Protein AF-A0A5J4SZ77-F1 (afdb_monomer)

Secondary structure (DSSP, 8-state):
---EEEEEEESS-HHHHHHHHHHHHT-S---EEEEEEEES-SS--HHHHHHTTTTS-EEEEEE----HHHHHHHHHHH--SSEEEEE-TTEE--TTHHHHHHHHHHHS--SEEE--EE--TT--HHHHHHHHHHHSHHHHTTTT--S--SS----BTTEEEEEHHHHHHTTSS-S-SS-HHHHHHHHHHHTT--EEE-TTS-EEE-----HHHHHHHHHHHHHHHHHHHHH-GGGS------

Structure (mmCIF, N/CA/C/O backbone):
data_AF-A0A5J4SZ77-F1
#
_entry.id   AF-A0A5J4SZ77-F1
#
loop_
_atom_site.group_PDB
_atom_site.id
_atom_site.type_symbol
_atom_site.label_atom_id
_atom_site.label_alt_id
_atom_site.label_comp_id
_atom_site.label_asym_id
_atom_site.label_entity_id
_atom_site.label_seq_id
_atom_site.pdbx_PDB_ins_code
_atom_site.Cartn_x
_atom_site.Cartn_y
_atom_site.Cartn_z
_atom_site.occupancy
_atom_site.B_iso_or_equiv
_atom_site.auth_seq_id
_atom_site.auth_comp_id
_atom_site.auth_asym_id
_atom_site.auth_atom_id
_atom_site.pdbx_PDB_model_num
ATOM 1 N N . MET A 1 1 ? -13.130 13.886 -13.088 1.00 79.62 1 MET A N 1
ATOM 2 C CA . MET A 1 1 ? -12.240 13.789 -11.909 1.00 79.62 1 MET A CA 1
ATOM 3 C C . MET A 1 1 ? -11.908 12.322 -11.715 1.00 79.62 1 MET A C 1
ATOM 5 O O . MET A 1 1 ? -12.796 11.518 -11.960 1.00 79.62 1 MET A O 1
ATOM 9 N N . LEU A 1 2 ? -10.665 11.978 -11.365 1.00 92.62 2 LEU A N 1
ATOM 10 C CA . LEU A 1 2 ? -10.300 10.591 -11.052 1.00 92.62 2 LEU A CA 1
ATOM 11 C C . LEU A 1 2 ? -10.883 10.211 -9.686 1.00 92.62 2 LEU A C 1
ATOM 13 O O . LEU A 1 2 ? -10.867 11.040 -8.777 1.00 92.62 2 LEU A O 1
ATOM 17 N N . PHE A 1 3 ? -11.371 8.980 -9.550 1.00 97.44 3 PHE A N 1
ATOM 18 C CA . PHE A 1 3 ? -11.799 8.405 -8.276 1.00 97.44 3 PHE A CA 1
ATOM 19 C C . PHE A 1 3 ? -10.801 7.330 -7.824 1.00 97.44 3 PHE A C 1
ATOM 21 O O . PHE A 1 3 ? -10.408 6.474 -8.618 1.00 97.44 3 PHE A O 1
ATOM 28 N N . PHE A 1 4 ? -10.382 7.345 -6.558 1.00 98.31 4 PHE A N 1
ATOM 29 C CA . PHE A 1 4 ? -9.405 6.384 -6.027 1.00 98.31 4 PHE A CA 1
ATOM 30 C C . PHE A 1 4 ? -10.051 5.372 -5.079 1.00 98.31 4 PHE A C 1
ATOM 32 O O . PHE A 1 4 ? -10.948 5.709 -4.313 1.00 98.31 4 PHE A O 1
ATOM 39 N N . SER A 1 5 ? -9.546 4.140 -5.073 1.00 98.75 5 SER A N 1
ATOM 40 C CA . SER A 1 5 ? -9.827 3.180 -4.000 1.00 98.75 5 SER A CA 1
ATOM 41 C C . SER A 1 5 ? -8.555 2.918 -3.212 1.00 98.75 5 SER A C 1
ATOM 43 O O . SER A 1 5 ? -7.598 2.338 -3.734 1.00 98.75 5 SER A O 1
ATOM 45 N N . VAL A 1 6 ? -8.543 3.353 -1.955 1.00 98.56 6 VAL A N 1
ATOM 46 C CA . VAL A 1 6 ? -7.447 3.119 -1.016 1.00 98.56 6 VAL A CA 1
ATOM 47 C C . VAL A 1 6 ? -7.656 1.757 -0.359 1.00 98.56 6 VAL A C 1
ATOM 49 O O . VAL A 1 6 ? -8.552 1.586 0.459 1.00 98.56 6 VAL A O 1
ATOM 52 N N . ILE A 1 7 ? -6.846 0.767 -0.728 1.00 98.81 7 ILE A N 1
ATOM 53 C CA . ILE A 1 7 ? -6.997 -0.628 -0.303 1.00 98.81 7 ILE A CA 1
ATOM 54 C C . ILE A 1 7 ? -5.964 -0.948 0.777 1.00 98.81 7 ILE A C 1
ATOM 56 O O . ILE A 1 7 ? -4.755 -0.894 0.531 1.00 98.81 7 ILE A O 1
ATOM 60 N N . ILE A 1 8 ? -6.452 -1.328 1.959 1.00 98.50 8 ILE A N 1
ATOM 61 C CA . ILE A 1 8 ? -5.652 -1.495 3.173 1.00 98.50 8 ILE A CA 1
ATOM 62 C C . ILE A 1 8 ? -5.859 -2.910 3.737 1.00 98.50 8 ILE A C 1
ATOM 64 O O . ILE A 1 8 ? -6.855 -3.166 4.421 1.00 98.50 8 ILE A O 1
ATOM 68 N N . PRO A 1 9 ? -4.945 -3.863 3.477 1.00 97.62 9 PRO A N 1
ATOM 69 C CA . PRO A 1 9 ? -4.957 -5.147 4.166 1.00 97.62 9 PRO A CA 1
ATOM 70 C C . PRO A 1 9 ? -4.479 -4.980 5.618 1.00 97.62 9 PRO A C 1
ATOM 72 O O . PRO A 1 9 ? -3.442 -4.365 5.874 1.00 97.62 9 PRO A O 1
ATOM 75 N N . VAL A 1 10 ? -5.193 -5.582 6.570 1.00 96.88 10 VAL A N 1
ATOM 76 C CA . VAL A 1 10 ? -4.882 -5.515 8.007 1.00 96.88 10 VAL A CA 1
ATOM 77 C C . VAL A 1 10 ? -4.761 -6.924 8.586 1.00 96.88 10 VAL A C 1
ATOM 79 O O . VAL A 1 10 ? -5.553 -7.811 8.275 1.00 96.88 10 VAL A O 1
ATOM 82 N N . PHE A 1 11 ? -3.738 -7.142 9.418 1.00 95.44 11 PHE A N 1
ATOM 83 C CA . PHE A 1 11 ? -3.587 -8.362 10.213 1.00 95.44 11 PHE A CA 1
ATOM 84 C C . PHE A 1 11 ? -2.943 -8.049 11.569 1.00 95.44 11 PHE A C 1
ATOM 86 O O . PHE A 1 11 ? -1.747 -7.753 11.626 1.00 95.44 11 PHE A O 1
ATOM 93 N N . ASN A 1 12 ? -3.719 -8.147 12.653 1.00 94.56 12 ASN A N 1
ATOM 94 C CA . ASN A 1 12 ? -3.312 -7.916 14.044 1.00 94.56 12 ASN A CA 1
ATOM 95 C C . ASN A 1 12 ? -2.656 -6.547 14.284 1.00 94.56 12 ASN A C 1
ATOM 97 O O . ASN A 1 12 ? -1.610 -6.458 14.933 1.00 94.56 12 ASN A O 1
ATOM 101 N N . ARG A 1 13 ? -3.252 -5.487 13.724 1.00 92.56 13 ARG A N 1
ATOM 102 C CA . ARG A 1 13 ? -2.742 -4.105 13.797 1.00 92.56 13 ARG A CA 1
ATOM 103 C C . ARG A 1 13 ? -3.846 -3.056 13.999 1.00 92.56 13 ARG A C 1
ATOM 105 O O . ARG A 1 13 ? -3.971 -2.150 13.177 1.00 92.56 13 ARG A O 1
ATOM 112 N N . PRO A 1 14 ? -4.670 -3.173 15.056 1.00 94.75 14 PRO A N 1
ATOM 113 C CA . PRO A 1 14 ? -5.741 -2.213 15.332 1.00 94.75 14 PRO A CA 1
ATOM 114 C C . PRO A 1 14 ? -5.214 -0.788 15.589 1.00 94.75 14 PRO A C 1
ATOM 116 O O . PRO A 1 14 ? -5.787 0.183 15.111 1.00 94.75 14 PRO A O 1
ATOM 119 N N . ASN A 1 15 ? -4.083 -0.640 16.278 1.00 94.50 15 ASN A N 1
ATOM 120 C CA . ASN A 1 15 ? -3.553 0.689 16.593 1.00 94.50 15 ASN A CA 1
ATOM 121 C C . ASN A 1 15 ? -3.025 1.401 15.345 1.00 94.50 15 ASN A C 1
ATOM 123 O O . ASN A 1 15 ? -3.266 2.586 15.153 1.00 94.50 15 ASN A O 1
ATOM 127 N N . GLU A 1 16 ? -2.308 0.681 14.482 1.00 94.50 16 GLU A N 1
ATOM 128 C CA . GLU A 1 16 ? -1.746 1.287 13.279 1.00 94.50 16 GLU A CA 1
ATOM 129 C C . GLU A 1 16 ? -2.829 1.674 12.262 1.00 94.50 16 GLU A C 1
ATOM 131 O O . GLU A 1 16 ? -2.713 2.718 11.623 1.00 94.50 16 GLU A O 1
ATOM 136 N N . ILE A 1 17 ? -3.918 0.898 12.158 1.00 96.62 17 ILE A N 1
ATOM 137 C CA . ILE A 1 17 ? -5.044 1.291 11.301 1.00 96.62 17 ILE A CA 1
ATOM 138 C C . ILE A 1 17 ? -5.782 2.523 11.844 1.00 96.62 17 ILE A C 1
ATOM 140 O O . ILE A 1 17 ? -6.182 3.354 11.035 1.00 96.62 17 ILE A O 1
ATOM 144 N N . ASP A 1 18 ? -5.908 2.702 13.168 1.00 97.56 18 ASP A N 1
ATOM 145 C CA . ASP A 1 18 ? -6.477 3.934 13.752 1.00 97.56 18 ASP A CA 1
ATOM 146 C C . ASP A 1 18 ? -5.682 5.165 13.293 1.00 97.56 18 ASP A C 1
ATOM 148 O O . ASP A 1 18 ? -6.254 6.136 12.805 1.00 97.56 18 ASP A O 1
ATOM 152 N N . GLU A 1 19 ? -4.351 5.097 13.354 1.00 96.69 19 GLU A N 1
ATOM 153 C CA . GLU A 1 19 ? -3.468 6.196 12.949 1.00 96.69 19 GLU A CA 1
ATOM 154 C C . GLU A 1 19 ? -3.508 6.471 11.442 1.00 96.69 19 GLU A C 1
ATOM 156 O O . GLU A 1 19 ? -3.521 7.632 11.018 1.00 96.69 19 GLU A O 1
ATOM 161 N N . LEU A 1 20 ? -3.539 5.417 10.619 1.00 97.56 20 LEU A N 1
ATOM 162 C CA . LEU A 1 20 ? -3.666 5.558 9.171 1.00 97.56 20 LEU A CA 1
ATOM 163 C C . LEU A 1 20 ? -4.998 6.226 8.811 1.00 97.56 20 LEU A C 1
ATOM 165 O O . LEU A 1 20 ? -4.997 7.205 8.062 1.00 97.56 20 LEU A O 1
ATOM 169 N N . LEU A 1 21 ? -6.116 5.761 9.379 1.00 98.19 21 LEU A N 1
ATOM 170 C CA . LEU A 1 21 ? -7.435 6.362 9.162 1.00 98.19 21 LEU A CA 1
ATOM 171 C C . LEU A 1 21 ? -7.478 7.812 9.646 1.00 98.19 21 LEU A C 1
ATOM 173 O O . LEU A 1 21 ? -7.970 8.679 8.928 1.00 98.19 21 LEU A O 1
ATOM 177 N N . GLN A 1 22 ? -6.866 8.117 10.791 1.00 97.69 22 GLN A N 1
ATOM 178 C CA . GLN A 1 22 ? -6.755 9.489 11.280 1.00 97.69 22 GLN A CA 1
ATOM 179 C C . GLN A 1 22 ? -5.981 10.394 10.304 1.00 97.69 22 GLN A C 1
ATOM 181 O O . GLN A 1 22 ? -6.335 11.560 10.129 1.00 97.69 22 GLN A O 1
ATOM 186 N N . SER A 1 23 ? -4.956 9.871 9.620 1.00 97.31 23 SER A N 1
ATOM 187 C CA . SER A 1 23 ? -4.244 10.610 8.565 1.00 97.31 23 SER A CA 1
ATOM 188 C C . SER A 1 23 ? -5.043 10.746 7.260 1.00 97.31 23 SER A C 1
ATOM 190 O O . SER A 1 23 ? -4.874 11.732 6.537 1.00 97.31 23 SER A O 1
ATOM 192 N N . LEU A 1 24 ? -5.940 9.794 6.977 1.00 97.56 24 LEU A N 1
ATOM 193 C CA . LEU A 1 24 ? -6.855 9.830 5.832 1.00 97.56 24 LEU A CA 1
ATOM 194 C C . LEU A 1 24 ? -7.976 10.861 6.024 1.00 97.56 24 LEU A C 1
ATOM 196 O O . LEU A 1 24 ? -8.313 11.555 5.071 1.00 97.56 24 LEU A O 1
ATOM 200 N N . VAL A 1 25 ? -8.472 11.048 7.253 1.00 97.25 25 VAL A N 1
ATOM 201 C CA . VAL A 1 25 ? -9.415 12.137 7.593 1.00 97.25 25 VAL A CA 1
ATOM 202 C C . VAL A 1 25 ? -8.839 13.515 7.246 1.00 97.25 25 VAL A C 1
ATOM 204 O O . VAL A 1 25 ? -9.570 14.426 6.877 1.00 97.25 25 VAL A O 1
ATOM 207 N N . GLN A 1 26 ? -7.520 13.689 7.359 1.00 96.50 26 GLN A N 1
ATOM 208 C CA . GLN A 1 26 ? -6.859 14.981 7.149 1.00 96.50 26 GLN A CA 1
ATOM 209 C C . GLN A 1 26 ? -6.472 15.259 5.689 1.00 96.50 26 GLN A C 1
ATOM 211 O O . GLN A 1 26 ? -5.737 16.221 5.441 1.00 96.50 26 GLN A O 1
ATOM 216 N N . GLN A 1 27 ? -6.891 14.419 4.737 1.00 97.06 27 GLN A N 1
ATOM 217 C CA . GLN A 1 27 ? -6.542 14.608 3.332 1.00 97.06 27 GLN A CA 1
ATOM 218 C C . GLN A 1 27 ? -7.266 15.810 2.726 1.00 97.06 27 GLN A C 1
ATOM 220 O O . GLN A 1 27 ? -8.445 16.037 2.970 1.00 97.06 27 GLN A O 1
ATOM 225 N N . SER A 1 28 ? -6.554 16.572 1.896 1.00 88.12 28 SER A N 1
ATOM 226 C CA . SER A 1 28 ? -7.115 17.705 1.148 1.00 88.12 28 SER A CA 1
ATOM 227 C C . SER A 1 28 ? -7.915 17.302 -0.101 1.00 88.12 28 SER A C 1
ATOM 229 O O . SER A 1 28 ? -8.573 18.153 -0.694 1.00 88.12 28 SER A O 1
ATOM 231 N N . GLY A 1 29 ? -7.889 16.023 -0.493 1.00 80.44 29 GLY A N 1
ATOM 232 C CA . GLY A 1 29 ? -8.760 15.450 -1.527 1.00 80.44 29 GLY A CA 1
ATOM 233 C C . GLY A 1 29 ? -9.900 14.639 -0.907 1.00 80.44 29 GLY A C 1
ATOM 234 O O . GLY A 1 29 ? -9.737 14.107 0.184 1.00 80.44 29 GLY A O 1
ATOM 235 N N . SER A 1 30 ? -11.035 14.525 -1.598 1.00 82.12 30 SER A N 1
ATOM 236 C CA . SER A 1 30 ? -12.219 13.778 -1.127 1.00 82.12 30 SER A CA 1
ATOM 237 C C . SER A 1 30 ? -12.736 12.729 -2.119 1.00 82.12 30 SER A C 1
ATOM 239 O O . SER A 1 30 ? -13.670 11.995 -1.810 1.00 82.12 30 SER A O 1
ATOM 241 N N . ASN A 1 31 ? -12.127 12.618 -3.304 1.00 93.69 31 ASN A N 1
ATOM 242 C CA . ASN A 1 31 ? -12.568 11.701 -4.359 1.00 93.69 31 ASN A CA 1
ATOM 243 C C . ASN A 1 31 ? -11.967 10.302 -4.194 1.00 93.69 31 ASN A C 1
ATOM 245 O O . ASN A 1 31 ? -11.319 9.771 -5.101 1.00 93.69 31 ASN A O 1
ATOM 249 N N . PHE A 1 32 ? -12.155 9.704 -3.023 1.00 97.56 32 PHE A N 1
ATOM 250 C CA . PHE A 1 32 ? -11.710 8.344 -2.777 1.00 97.56 32 PHE A CA 1
ATOM 251 C C . PHE A 1 32 ? -12.624 7.595 -1.814 1.00 97.56 32 PHE A C 1
ATOM 253 O O . PHE A 1 32 ? -13.269 8.183 -0.952 1.00 97.56 32 PHE A O 1
ATOM 260 N N . GLU A 1 33 ? -12.626 6.276 -1.949 1.00 98.12 33 GLU A N 1
ATOM 261 C CA . GLU A 1 33 ? -13.140 5.360 -0.935 1.00 98.12 33 GLU A CA 1
ATOM 262 C C . GLU A 1 33 ? -11.982 4.613 -0.270 1.00 98.12 33 GLU A C 1
ATOM 264 O O . GLU A 1 33 ? -10.865 4.540 -0.798 1.00 98.12 33 GLU A O 1
ATOM 269 N N . ILE A 1 34 ? -12.270 3.992 0.865 1.00 98.69 34 ILE A N 1
ATOM 270 C CA . ILE A 1 34 ? -11.335 3.165 1.610 1.00 98.69 34 ILE A CA 1
ATOM 271 C C . ILE A 1 34 ? -11.895 1.752 1.702 1.00 98.69 34 ILE A C 1
ATOM 273 O O . ILE A 1 34 ? -13.014 1.538 2.160 1.00 98.69 34 ILE A O 1
ATOM 277 N N . ILE A 1 35 ? -11.084 0.774 1.318 1.00 98.75 35 ILE A N 1
ATOM 278 C CA . ILE A 1 35 ? -11.392 -0.645 1.438 1.00 98.75 35 ILE A CA 1
ATOM 279 C C . ILE A 1 35 ? -10.458 -1.258 2.478 1.00 98.75 35 ILE A C 1
ATOM 281 O O . ILE A 1 35 ? -9.278 -1.492 2.207 1.00 98.75 35 ILE A O 1
ATOM 285 N N . VAL A 1 36 ? -10.984 -1.536 3.669 1.00 98.69 36 VAL A N 1
ATOM 286 C CA . VAL A 1 36 ? -10.239 -2.227 4.729 1.00 98.69 36 VAL A CA 1
ATOM 287 C C . VAL A 1 36 ? -10.512 -3.722 4.627 1.00 98.69 36 VAL A C 1
ATOM 289 O O . VAL A 1 36 ? -11.660 -4.156 4.704 1.00 98.69 36 VAL A O 1
ATOM 292 N N . VAL A 1 37 ? -9.455 -4.520 4.459 1.00 98.62 37 VAL A N 1
ATOM 293 C CA . VAL A 1 37 ? -9.549 -5.984 4.365 1.00 98.62 37 VAL A CA 1
ATOM 294 C C . VAL A 1 37 ? -8.845 -6.627 5.553 1.00 98.62 37 VAL A C 1
ATOM 296 O O . VAL A 1 37 ? -7.618 -6.726 5.585 1.00 98.62 37 VAL A O 1
ATOM 299 N N . GLU A 1 38 ? -9.623 -7.106 6.515 1.00 98.38 38 GLU A N 1
ATOM 300 C CA . GLU A 1 38 ? -9.139 -7.852 7.672 1.00 98.38 38 GLU A CA 1
ATOM 301 C C . GLU A 1 38 ? -8.802 -9.301 7.285 1.00 98.38 38 GLU A C 1
ATOM 303 O O . GLU A 1 38 ? -9.674 -10.088 6.907 1.00 98.38 38 GLU A O 1
ATOM 308 N N . ASP A 1 39 ? -7.526 -9.674 7.399 1.00 97.56 39 ASP A N 1
ATOM 309 C CA . ASP A 1 39 ? -6.994 -10.975 6.978 1.00 97.56 39 ASP A CA 1
ATOM 310 C C . ASP A 1 39 ? -6.881 -11.971 8.145 1.00 97.56 39 ASP A C 1
ATOM 312 O O . ASP A 1 39 ? -5.810 -12.510 8.437 1.00 97.56 39 ASP A O 1
ATOM 316 N N . GLY A 1 40 ? -8.000 -12.226 8.822 1.00 96.88 40 GLY A N 1
ATOM 317 C CA . GLY A 1 40 ? -8.103 -13.239 9.876 1.00 96.88 40 GLY A CA 1
ATOM 318 C C . GLY A 1 40 ? -7.382 -12.862 11.169 1.00 96.88 40 GLY A C 1
ATOM 319 O O . GLY A 1 40 ? -6.715 -13.707 11.766 1.00 96.88 40 GLY A O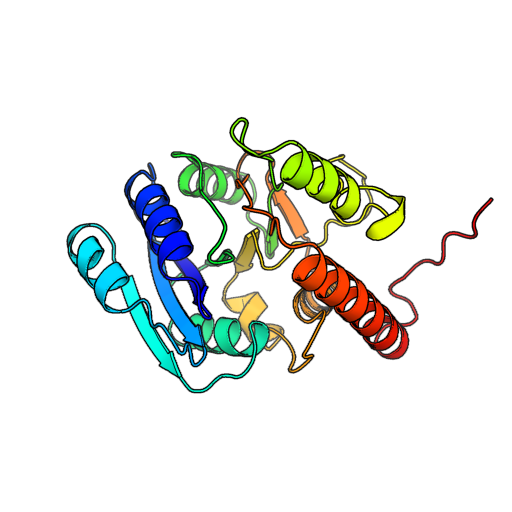 1
ATOM 320 N N . SER A 1 41 ? -7.465 -11.593 11.570 1.00 96.69 41 SER A N 1
ATOM 321 C CA . SER A 1 41 ? -6.889 -11.099 12.823 1.00 96.69 41 SER A CA 1
ATOM 322 C C . SER A 1 41 ? -7.499 -11.768 14.051 1.00 96.69 41 SER A C 1
ATOM 324 O O . SER A 1 41 ? -8.705 -11.979 14.127 1.00 96.69 41 SER A O 1
ATOM 326 N N . THR A 1 42 ? -6.660 -12.034 15.050 1.00 96.62 42 THR A N 1
ATOM 327 C CA . THR A 1 42 ? -7.097 -12.403 16.403 1.00 96.62 42 THR A CA 1
ATOM 328 C C . THR A 1 42 ? -7.614 -11.191 17.171 1.00 96.62 42 THR A C 1
ATOM 330 O O . THR A 1 42 ? -8.440 -11.340 18.061 1.00 96.62 42 THR A O 1
ATOM 333 N N . ILE A 1 43 ? -7.117 -9.997 16.833 1.00 94.31 43 ILE A N 1
ATOM 334 C CA . ILE A 1 43 ? -7.605 -8.718 17.355 1.00 94.31 43 ILE A CA 1
ATOM 335 C C . ILE A 1 43 ? -8.076 -7.894 16.147 1.00 94.31 43 ILE A C 1
ATOM 337 O O . ILE A 1 43 ? -7.234 -7.275 15.487 1.00 94.31 43 ILE A O 1
ATOM 341 N N . PRO A 1 44 ? -9.372 -7.963 15.788 1.00 96.12 44 PRO A N 1
ATOM 342 C CA . PRO A 1 44 ? -9.909 -7.261 14.627 1.00 96.12 44 PRO A CA 1
ATOM 343 C C . PRO A 1 44 ? -9.989 -5.747 14.865 1.00 96.12 44 PRO A C 1
ATOM 345 O O . PRO A 1 44 ? -10.038 -5.285 16.002 1.00 96.12 44 PRO A O 1
ATOM 348 N N . CYS A 1 45 ? -10.035 -4.969 13.785 1.00 96.62 45 CYS A N 1
ATOM 349 C CA . CYS A 1 45 ? -10.118 -3.509 13.818 1.00 96.62 45 CYS A CA 1
ATOM 350 C C . CYS A 1 45 ? -11.490 -2.942 13.421 1.00 96.62 45 CYS A C 1
ATOM 352 O O . CYS A 1 45 ? -11.600 -1.748 13.147 1.00 96.62 45 CYS A O 1
ATOM 354 N N . LYS A 1 46 ? -12.545 -3.768 13.408 1.00 97.69 46 LYS A N 1
ATOM 355 C CA . LYS A 1 46 ? -13.895 -3.350 12.997 1.00 97.69 46 LYS A CA 1
ATOM 356 C C . LYS A 1 46 ? -14.399 -2.122 13.766 1.00 97.69 46 LYS A C 1
ATOM 358 O O . LYS A 1 46 ? -14.816 -1.146 13.150 1.00 97.69 46 LYS A O 1
ATOM 363 N N . GLU A 1 47 ? -14.305 -2.141 15.093 1.00 97.75 47 GLU A N 1
ATOM 364 C CA . GLU A 1 47 ? -14.752 -1.023 15.941 1.00 97.75 47 GLU A CA 1
ATOM 365 C C . GLU A 1 47 ? -13.993 0.275 15.630 1.00 97.75 47 GLU A C 1
ATOM 367 O O . GLU A 1 47 ? -14.559 1.366 15.648 1.00 97.75 47 GLU A O 1
ATOM 372 N N . ILE A 1 48 ? -12.712 0.152 15.272 1.00 97.81 48 ILE A N 1
ATOM 373 C CA . ILE A 1 48 ? -11.883 1.287 14.868 1.00 97.81 48 ILE A CA 1
ATOM 374 C C . ILE A 1 48 ? -12.365 1.831 13.531 1.00 97.81 48 ILE A C 1
ATOM 376 O O . ILE A 1 48 ? -12.501 3.040 13.399 1.00 97.81 48 ILE A O 1
ATOM 380 N N . THR A 1 49 ? -12.673 0.977 12.550 1.00 97.50 49 THR A N 1
ATOM 381 C CA . THR A 1 49 ? -13.231 1.455 11.276 1.00 97.50 49 THR A CA 1
ATOM 382 C C . THR A 1 49 ? -14.588 2.138 11.449 1.00 97.50 49 THR A C 1
ATOM 384 O O . THR A 1 49 ? -14.823 3.172 10.826 1.00 97.50 49 THR A O 1
ATOM 387 N N . ASP A 1 50 ? -15.438 1.634 12.350 1.00 97.69 50 ASP A N 1
ATOM 388 C CA . ASP A 1 50 ? -16.773 2.188 12.603 1.00 97.69 50 ASP A CA 1
ATOM 389 C C . ASP A 1 50 ? -16.705 3.620 13.178 1.00 97.69 50 ASP A C 1
ATOM 391 O O . ASP A 1 50 ? -17.510 4.475 12.804 1.00 97.69 50 ASP A O 1
ATOM 395 N N . LYS A 1 51 ? -15.688 3.936 13.998 1.00 97.75 51 LYS A N 1
ATOM 396 C CA . LYS A 1 51 ? -15.420 5.294 14.526 1.00 97.75 51 LYS A CA 1
ATOM 397 C C . LYS A 1 51 ? -15.242 6.356 13.429 1.00 97.75 51 LYS A C 1
ATOM 399 O O . LYS A 1 51 ? -15.503 7.534 13.673 1.00 97.75 51 LYS A O 1
ATOM 404 N N . TYR A 1 52 ? -14.787 5.964 12.239 1.00 97.81 52 TYR A N 1
ATOM 405 C CA . TYR A 1 52 ? -14.494 6.883 11.134 1.00 97.81 52 TYR A CA 1
ATOM 406 C C . TYR A 1 52 ? -15.559 6.891 10.030 1.00 97.81 52 TYR A C 1
ATOM 408 O O . TYR A 1 52 ? -15.449 7.697 9.106 1.00 97.81 52 TYR A O 1
ATOM 416 N N . ALA A 1 53 ? -16.600 6.059 10.123 1.00 94.25 53 ALA A N 1
ATOM 417 C CA . ALA A 1 53 ? -17.584 5.864 9.055 1.00 94.25 53 ALA A CA 1
ATOM 418 C C . ALA A 1 53 ? -18.383 7.131 8.679 1.00 94.25 53 ALA A C 1
ATOM 420 O O . ALA A 1 53 ? -18.906 7.224 7.575 1.00 94.25 53 ALA A O 1
ATOM 421 N N . THR A 1 54 ? -18.473 8.124 9.571 1.00 95.69 54 THR A N 1
ATOM 422 C CA . THR A 1 54 ? -19.131 9.415 9.286 1.00 95.69 54 THR A CA 1
ATOM 423 C C . THR A 1 54 ? -18.214 10.436 8.609 1.00 95.69 54 THR A C 1
ATOM 425 O O . THR A 1 54 ? -18.697 11.439 8.091 1.00 95.69 54 THR A O 1
ATOM 428 N N . GLN A 1 55 ? -16.899 10.206 8.631 1.00 96.56 55 GLN A N 1
ATOM 429 C CA . GLN A 1 55 ? -15.881 11.117 8.093 1.00 96.56 55 GLN A CA 1
ATOM 430 C C . GLN A 1 55 ? -15.259 10.596 6.795 1.00 96.56 55 GLN A C 1
ATOM 432 O O . GLN A 1 55 ? -14.701 11.374 6.027 1.00 96.56 55 GLN A O 1
ATOM 437 N N . LEU A 1 56 ? -15.320 9.284 6.567 1.00 96.94 56 LEU A N 1
ATOM 438 C CA . LEU A 1 56 ? -14.666 8.597 5.463 1.00 96.94 56 LEU A CA 1
ATOM 439 C C . LEU A 1 56 ? -15.614 7.555 4.852 1.00 96.94 56 LEU A C 1
ATOM 441 O O . LEU A 1 56 ? -16.297 6.839 5.582 1.00 96.94 56 LEU A O 1
ATOM 445 N N . ASP A 1 57 ? -15.600 7.416 3.522 1.00 97.25 57 ASP A N 1
ATOM 446 C CA . ASP A 1 57 ? -16.281 6.327 2.801 1.00 97.25 57 ASP A CA 1
ATOM 447 C C . ASP A 1 57 ? -15.493 5.019 2.988 1.00 97.25 57 ASP A C 1
ATOM 449 O O . ASP A 1 57 ? -14.637 4.668 2.174 1.00 97.25 57 ASP A O 1
ATOM 453 N N . ILE A 1 58 ? -15.709 4.346 4.124 1.00 98.00 58 ILE A N 1
ATOM 454 C CA . ILE A 1 58 ? -15.011 3.110 4.499 1.00 98.00 58 ILE A CA 1
ATOM 455 C C . ILE A 1 58 ? -15.913 1.901 4.268 1.00 98.00 58 ILE A C 1
ATOM 457 O O . ILE A 1 58 ? -16.979 1.774 4.864 1.00 98.00 58 ILE A O 1
ATOM 461 N N . ASN A 1 59 ? -15.407 0.940 3.501 1.00 98.38 59 ASN A N 1
ATOM 462 C CA . ASN A 1 59 ? -15.973 -0.393 3.370 1.00 98.38 59 ASN A CA 1
ATOM 463 C C . ASN A 1 59 ? -15.047 -1.403 4.057 1.00 98.38 59 ASN A C 1
ATOM 465 O O . ASN A 1 59 ? -13.898 -1.596 3.651 1.00 98.38 59 ASN A O 1
ATOM 469 N N . TYR A 1 60 ? -15.548 -2.041 5.114 1.00 98.56 60 TYR A N 1
ATOM 470 C CA . TYR A 1 60 ? -14.819 -3.055 5.872 1.00 98.56 60 TYR A CA 1
ATOM 471 C C . TYR A 1 60 ? -15.224 -4.462 5.438 1.00 98.56 60 TYR A C 1
ATOM 473 O O . TYR A 1 60 ? -16.409 -4.800 5.407 1.00 98.56 60 TYR A O 1
ATOM 481 N N . TYR A 1 61 ? -14.233 -5.315 5.195 1.00 98.50 61 TYR A N 1
ATOM 482 C CA . TYR A 1 61 ? -14.445 -6.725 4.908 1.00 98.50 61 TYR A CA 1
ATOM 483 C C . TYR A 1 61 ? -13.526 -7.605 5.747 1.00 98.50 61 TYR A C 1
ATOM 485 O O . TYR A 1 61 ? -12.317 -7.389 5.783 1.00 98.50 61 TYR A O 1
ATOM 493 N N . ALA A 1 62 ? -14.085 -8.654 6.348 1.00 98.06 62 ALA A N 1
ATOM 494 C CA . ALA A 1 62 ? -13.325 -9.673 7.060 1.00 98.06 62 ALA A CA 1
ATOM 495 C C . ALA A 1 62 ? -13.324 -11.004 6.308 1.00 98.06 62 ALA A C 1
ATOM 497 O O . ALA A 1 62 ? -14.326 -11.409 5.719 1.00 98.06 62 ALA A O 1
ATOM 498 N N . LYS A 1 63 ? -12.182 -11.690 6.342 1.00 97.69 63 LYS A N 1
ATOM 499 C CA . LYS A 1 63 ? -11.982 -13.009 5.732 1.00 97.69 63 LYS A CA 1
ATOM 500 C C . LYS A 1 63 ? -10.938 -13.813 6.503 1.00 97.69 63 LYS A C 1
ATOM 502 O O . LYS A 1 63 ? -10.167 -13.264 7.283 1.00 97.69 63 LYS A O 1
ATOM 507 N N . SER A 1 64 ? -10.873 -15.121 6.261 1.00 97.31 64 SER A N 1
ATOM 508 C CA . SER A 1 64 ? -9.826 -15.988 6.819 1.00 97.31 64 SER A CA 1
ATOM 509 C C . SER A 1 64 ? -8.429 -15.582 6.329 1.00 97.31 64 SER A C 1
ATOM 511 O O . SER A 1 64 ? -8.288 -15.121 5.191 1.00 97.31 64 SER A O 1
ATOM 513 N N . ASN A 1 65 ? -7.390 -15.794 7.149 1.00 96.50 65 ASN A N 1
ATOM 514 C CA . ASN A 1 65 ? -6.019 -15.403 6.801 1.00 96.50 65 ASN A CA 1
ATOM 515 C C . ASN A 1 65 ? -5.552 -16.073 5.507 1.00 96.50 65 ASN A C 1
ATOM 517 O O . ASN A 1 65 ? -5.561 -17.296 5.372 1.00 96.50 65 ASN A O 1
ATOM 521 N N . SER A 1 66 ? -5.109 -15.260 4.559 1.00 93.88 66 SER A N 1
ATOM 522 C CA . SER A 1 66 ? -4.684 -15.709 3.238 1.00 93.88 66 SER A CA 1
ATOM 523 C C . SER A 1 66 ? -3.357 -15.094 2.796 1.00 93.88 66 SER A C 1
ATOM 525 O O . SER A 1 66 ? -2.721 -15.594 1.864 1.00 93.88 66 SER A O 1
ATOM 527 N N . GLY A 1 67 ? -2.882 -14.080 3.517 1.00 91.94 67 GLY A N 1
ATOM 528 C CA . GLY A 1 67 ? -1.713 -13.290 3.178 1.00 91.94 67 GLY A CA 1
ATOM 529 C C . GLY A 1 67 ? -2.066 -11.981 2.467 1.00 91.94 67 GLY A C 1
ATOM 530 O O . GLY A 1 67 ? -3.152 -11.834 1.903 1.00 91.94 67 GLY A O 1
ATOM 531 N N . PRO A 1 68 ? -1.117 -11.033 2.457 1.00 91.88 68 PRO A N 1
ATOM 532 C CA . PRO A 1 68 ? -1.368 -9.656 2.045 1.00 91.88 68 PRO A CA 1
ATOM 533 C C . PRO A 1 68 ? -1.695 -9.516 0.551 1.00 91.88 68 PRO A C 1
ATOM 535 O O . PRO A 1 68 ? -2.588 -8.748 0.212 1.00 91.88 68 PRO A O 1
ATOM 538 N N . GLY A 1 69 ? -1.050 -10.279 -0.342 1.00 95.06 69 GLY A N 1
ATOM 539 C CA . GLY A 1 69 ? -1.363 -10.270 -1.780 1.00 95.06 69 GLY A CA 1
ATOM 540 C C . GLY A 1 69 ? -2.823 -10.610 -2.080 1.00 95.06 69 GLY A C 1
ATOM 541 O O . GLY A 1 69 ? -3.526 -9.828 -2.714 1.00 95.06 69 GLY A O 1
ATOM 542 N N . ARG A 1 70 ? -3.306 -11.735 -1.537 1.00 96.62 70 ARG A N 1
ATOM 543 C CA . ARG A 1 70 ? -4.697 -12.180 -1.707 1.00 96.62 70 ARG A CA 1
ATOM 544 C C . ARG A 1 70 ? -5.701 -11.219 -1.068 1.00 96.62 70 ARG A C 1
ATOM 546 O O . ARG A 1 70 ? -6.746 -10.965 -1.657 1.00 96.62 70 ARG A O 1
ATOM 553 N N . SER A 1 71 ? -5.378 -10.621 0.079 1.00 97.56 71 SER A N 1
ATOM 554 C CA . SER A 1 71 ? -6.230 -9.584 0.679 1.00 97.56 71 SER A CA 1
ATOM 555 C C . SER A 1 71 ? -6.290 -8.302 -0.152 1.00 97.56 71 SER A C 1
ATOM 557 O O . SER A 1 71 ? -7.355 -7.700 -0.255 1.00 97.56 71 SER A O 1
ATOM 559 N N . ARG A 1 72 ? -5.189 -7.898 -0.798 1.00 98.06 72 ARG A N 1
ATOM 560 C CA . ARG A 1 72 ? -5.194 -6.762 -1.732 1.00 98.06 72 ARG A CA 1
ATOM 561 C C . ARG A 1 72 ? -6.016 -7.054 -2.986 1.00 98.06 72 ARG A C 1
ATOM 563 O O . ARG A 1 72 ? -6.780 -6.186 -3.393 1.00 98.06 72 ARG A O 1
ATOM 570 N N . ASN A 1 73 ? -5.912 -8.262 -3.550 1.00 98.38 73 ASN A N 1
ATOM 571 C CA . ASN A 1 73 ? -6.762 -8.689 -4.670 1.00 98.38 73 ASN A CA 1
ATOM 572 C C . ASN A 1 73 ? -8.243 -8.630 -4.281 1.00 98.38 73 ASN A C 1
ATOM 574 O O . ASN A 1 73 ? -9.036 -8.002 -4.975 1.00 98.38 73 ASN A O 1
ATOM 578 N N . TYR A 1 74 ? -8.591 -9.199 -3.123 1.00 98.44 74 TYR A N 1
ATOM 579 C CA . TYR A 1 74 ? -9.955 -9.171 -2.602 1.00 98.44 74 TYR A CA 1
ATOM 580 C C . TYR A 1 74 ? -10.472 -7.735 -2.418 1.00 98.44 74 TYR A C 1
ATOM 582 O O . TYR A 1 74 ? -11.595 -7.422 -2.800 1.00 98.44 74 TYR A O 1
ATOM 590 N N . GLY A 1 75 ? -9.642 -6.826 -1.898 1.00 98.50 75 GLY A N 1
ATOM 591 C CA . GLY A 1 75 ? -9.998 -5.409 -1.804 1.00 98.50 75 GLY A CA 1
ATOM 592 C C . GLY A 1 75 ? -10.202 -4.748 -3.172 1.00 98.50 75 GLY A C 1
ATOM 593 O O . GLY A 1 75 ? -11.161 -4.001 -3.360 1.00 98.50 75 GLY A O 1
ATOM 594 N N . ALA A 1 76 ? -9.354 -5.065 -4.154 1.00 98.50 76 ALA A N 1
ATOM 595 C CA . ALA A 1 76 ? -9.461 -4.549 -5.520 1.00 98.50 76 ALA A CA 1
ATOM 596 C C . ALA A 1 76 ? -10.737 -5.026 -6.238 1.00 98.50 76 ALA A C 1
ATOM 598 O O . ALA A 1 76 ? -11.327 -4.274 -7.014 1.00 98.50 76 ALA A O 1
ATOM 599 N N . GLU A 1 77 ? -11.204 -6.244 -5.955 1.00 98.31 77 GLU A N 1
ATOM 600 C CA . GLU A 1 77 ? -12.479 -6.771 -6.463 1.00 98.31 77 GLU A CA 1
ATOM 601 C C . GLU A 1 77 ? -13.693 -6.004 -5.921 1.00 98.31 77 GLU A C 1
ATOM 603 O O . GLU A 1 77 ? -14.688 -5.853 -6.628 1.00 98.31 77 GLU A O 1
ATOM 608 N N . LYS A 1 78 ? -13.610 -5.495 -4.686 1.00 98.44 78 LYS A N 1
ATOM 609 C CA . LYS A 1 78 ? -14.676 -4.718 -4.026 1.00 98.44 78 LYS A CA 1
ATOM 610 C C . LYS A 1 78 ? -14.619 -3.212 -4.308 1.00 98.44 78 LYS A C 1
ATOM 612 O O . LYS A 1 78 ? -15.513 -2.484 -3.900 1.00 98.44 78 LYS A O 1
ATOM 617 N N . SER A 1 79 ? -13.582 -2.752 -4.999 1.00 98.44 79 SER A N 1
ATOM 618 C CA . SER A 1 79 ? -13.285 -1.336 -5.226 1.00 98.44 79 SER A CA 1
ATOM 619 C C . SER A 1 79 ? -13.999 -0.752 -6.458 1.00 98.44 79 SER A C 1
ATOM 621 O O . SER A 1 79 ? -14.119 -1.415 -7.493 1.00 98.44 79 SER A O 1
ATOM 623 N N . LYS A 1 80 ? -14.352 0.541 -6.439 1.00 97.31 80 LYS A N 1
ATOM 624 C CA . LYS A 1 80 ? -15.008 1.317 -7.518 1.00 97.31 80 LYS A CA 1
ATOM 625 C C . LYS A 1 80 ? -14.151 2.424 -8.182 1.00 97.31 80 LYS A C 1
ATOM 627 O O . LYS A 1 80 ? -14.508 2.841 -9.276 1.00 97.31 80 LYS A O 1
ATOM 632 N N . GLY A 1 81 ? -12.978 2.777 -7.643 1.00 97.69 81 GLY A N 1
ATOM 633 C CA . GLY A 1 81 ? -12.043 3.773 -8.201 1.00 97.69 81 GLY A CA 1
ATOM 634 C C . GLY A 1 81 ? -11.217 3.387 -9.424 1.00 97.69 81 GLY A C 1
ATOM 635 O O . GLY A 1 81 ? -10.742 2.258 -9.556 1.00 97.69 81 GLY A O 1
ATOM 636 N N . ASP A 1 82 ? -11.016 4.371 -10.301 1.00 97.81 82 ASP A N 1
ATOM 637 C CA . ASP A 1 82 ? -10.216 4.336 -11.532 1.00 97.81 82 ASP A CA 1
ATOM 638 C C . ASP A 1 82 ? -8.774 3.890 -11.273 1.00 97.81 82 ASP A C 1
ATOM 640 O O . ASP A 1 82 ? -8.157 3.199 -12.091 1.00 97.81 82 ASP A O 1
ATOM 644 N N . TYR A 1 83 ? -8.257 4.260 -10.102 1.00 98.06 83 TYR A N 1
ATOM 645 C CA . TYR A 1 83 ? -6.957 3.854 -9.593 1.00 98.06 83 TYR A CA 1
ATOM 646 C C . TYR A 1 83 ? -7.099 3.146 -8.249 1.00 98.06 83 TYR A C 1
ATOM 648 O O . TYR A 1 83 ? -7.820 3.588 -7.355 1.00 98.06 83 TYR A O 1
ATOM 656 N N . PHE A 1 84 ? -6.342 2.068 -8.094 1.00 98.62 84 PHE A N 1
ATOM 657 C CA . PHE A 1 84 ? -6.118 1.412 -6.816 1.00 98.62 84 PHE A CA 1
ATOM 658 C C . PHE A 1 84 ? -4.873 1.996 -6.168 1.00 98.62 84 PHE A C 1
ATOM 660 O O . PHE A 1 84 ? -3.824 2.052 -6.809 1.00 98.62 84 PHE A O 1
ATOM 667 N N . ILE A 1 85 ? -4.987 2.399 -4.905 1.00 98.19 85 ILE A N 1
ATOM 668 C CA . ILE A 1 85 ? -3.870 2.826 -4.066 1.00 98.19 85 ILE A CA 1
ATOM 669 C C . ILE A 1 85 ? -3.737 1.806 -2.939 1.00 98.19 85 ILE A C 1
ATOM 671 O O . ILE A 1 85 ? -4.575 1.737 -2.046 1.00 98.19 85 ILE A O 1
ATOM 675 N N . PHE A 1 86 ? -2.686 0.999 -2.980 1.00 98.25 86 PHE A N 1
ATOM 676 C CA . PHE A 1 86 ? -2.367 0.046 -1.926 1.00 98.25 86 PHE A CA 1
ATOM 677 C C . PHE A 1 86 ? -1.506 0.717 -0.862 1.00 98.25 86 PHE A C 1
ATOM 679 O O . PHE A 1 86 ? -0.431 1.244 -1.171 1.00 98.25 86 PHE A O 1
ATOM 686 N N . LEU A 1 87 ? -1.976 0.647 0.382 1.00 97.19 87 LEU A N 1
ATOM 687 C CA . LEU A 1 87 ? -1.256 1.105 1.563 1.00 97.19 87 LEU A CA 1
ATOM 688 C C . LEU A 1 87 ? -1.127 -0.035 2.566 1.00 97.19 87 LEU A C 1
ATOM 690 O O . LEU A 1 87 ? -2.078 -0.783 2.792 1.00 97.19 87 LEU A O 1
ATOM 694 N N . ASP A 1 88 ? 0.039 -0.152 3.196 1.00 94.62 88 ASP A N 1
ATOM 695 C CA . ASP A 1 88 ? 0.163 -1.010 4.374 1.00 94.62 88 ASP A CA 1
ATOM 696 C C . ASP A 1 88 ? -0.478 -0.312 5.579 1.00 94.62 88 ASP A C 1
ATOM 698 O O . ASP A 1 88 ? -0.406 0.911 5.720 1.00 94.62 88 ASP A O 1
ATOM 702 N N . SER A 1 89 ? -1.080 -1.094 6.478 1.00 93.88 89 SER A N 1
ATOM 703 C CA . SER A 1 89 ? -1.805 -0.563 7.638 1.00 93.88 89 SER A CA 1
ATOM 704 C C . SER A 1 89 ? -0.922 0.184 8.646 1.00 93.88 89 SER A C 1
ATOM 706 O O . SER A 1 89 ? -1.451 0.752 9.586 1.00 93.88 89 SER A O 1
ATOM 708 N N . ASP A 1 90 ? 0.407 0.133 8.507 1.00 91.44 90 ASP A N 1
ATOM 709 C CA . ASP A 1 90 ? 1.397 0.825 9.341 1.00 91.44 90 ASP A CA 1
ATOM 710 C C . ASP A 1 90 ? 2.043 2.039 8.644 1.00 91.44 90 ASP A C 1
ATOM 712 O O . ASP A 1 90 ? 3.111 2.520 9.048 1.00 91.44 90 ASP A O 1
ATOM 716 N N . CYS A 1 91 ? 1.366 2.569 7.621 1.00 93.44 91 CYS A N 1
ATOM 717 C CA . CYS A 1 91 ? 1.676 3.852 7.004 1.00 93.44 91 CYS A CA 1
ATOM 718 C C . CYS A 1 91 ? 0.901 5.010 7.656 1.00 93.44 91 CYS A C 1
ATOM 720 O O . CYS A 1 91 ? -0.230 4.850 8.095 1.00 93.44 91 CYS A O 1
ATOM 722 N N . ILE A 1 92 ? 1.498 6.201 7.673 1.00 94.44 92 ILE A N 1
ATOM 723 C CA . ILE A 1 92 ? 0.840 7.468 8.026 1.00 94.44 92 ILE A CA 1
ATOM 724 C C . ILE A 1 92 ? 1.064 8.448 6.878 1.00 94.44 92 ILE A C 1
ATOM 726 O O . ILE A 1 92 ? 2.193 8.602 6.395 1.00 94.44 92 ILE A O 1
ATOM 730 N N . LEU A 1 93 ? -0.003 9.119 6.450 1.00 95.44 93 LEU A N 1
ATOM 731 C CA . LEU A 1 93 ? 0.010 9.987 5.277 1.00 95.44 93 LEU A CA 1
ATOM 732 C C . LEU A 1 93 ? 0.204 11.466 5.653 1.00 95.44 93 LEU A C 1
ATOM 734 O O . LEU A 1 93 ? -0.353 11.928 6.652 1.00 95.44 93 LEU A O 1
ATOM 738 N N . PRO A 1 94 ? 0.954 12.257 4.862 1.00 94.62 94 PRO A N 1
ATOM 739 C CA . PRO A 1 94 ? 0.868 13.712 4.932 1.00 94.62 94 PRO A CA 1
ATOM 740 C C . PRO A 1 94 ? -0.493 14.203 4.425 1.00 94.62 94 PRO A C 1
ATOM 742 O O . PRO A 1 94 ? -1.096 13.571 3.563 1.00 94.62 94 PRO A O 1
ATOM 745 N N . LYS A 1 95 ? -0.941 15.376 4.890 1.00 95.50 95 LYS A N 1
ATOM 746 C CA . LYS A 1 95 ? -2.255 15.965 4.545 1.00 95.50 95 LYS A CA 1
ATOM 747 C C . LYS A 1 95 ? -2.523 16.124 3.041 1.00 95.50 95 LYS A C 1
ATOM 749 O O . LYS A 1 95 ? -3.669 16.147 2.622 1.00 95.50 95 LYS A O 1
ATOM 754 N N . ASN A 1 96 ? -1.470 16.248 2.235 1.00 94.88 96 ASN A N 1
ATOM 755 C CA . ASN A 1 96 ? -1.582 16.469 0.793 1.00 94.88 96 ASN A CA 1
ATOM 756 C C . ASN A 1 96 ? -1.327 15.207 -0.040 1.00 94.88 96 ASN A C 1
ATOM 758 O O . ASN A 1 96 ? -1.215 15.322 -1.251 1.00 94.88 96 ASN A O 1
ATOM 762 N N . TYR A 1 97 ? -1.223 14.021 0.565 1.00 96.56 97 TYR A N 1
ATOM 763 C CA . TYR A 1 97 ? -0.851 12.794 -0.147 1.00 96.56 97 TYR A CA 1
ATOM 764 C C . TYR A 1 97 ? -1.765 12.499 -1.348 1.00 96.56 97 TYR A C 1
ATOM 766 O O . TYR A 1 97 ? -1.270 12.337 -2.465 1.00 96.56 97 TYR A O 1
ATOM 774 N N . ILE A 1 98 ? -3.089 12.483 -1.144 1.00 96.38 98 ILE A N 1
ATOM 775 C CA . ILE A 1 98 ? -4.055 12.210 -2.225 1.00 96.38 98 ILE A CA 1
ATOM 776 C C . ILE A 1 98 ? -4.014 13.318 -3.283 1.00 96.38 98 ILE A C 1
ATOM 778 O O . ILE A 1 98 ? -3.934 13.034 -4.476 1.00 96.38 98 ILE A O 1
ATOM 782 N N . HIS A 1 99 ? -3.973 14.581 -2.852 1.00 95.31 99 HIS A N 1
ATOM 783 C CA . HIS A 1 99 ? -3.882 15.722 -3.762 1.00 95.31 99 HIS A CA 1
ATOM 784 C C . HIS A 1 99 ? -2.600 15.688 -4.616 1.00 95.31 99 HIS A C 1
ATOM 786 O O . HIS A 1 99 ? -2.645 15.937 -5.817 1.00 95.31 99 HIS A O 1
ATOM 792 N N . SER A 1 100 ? -1.453 15.322 -4.039 1.00 94.88 100 SER A N 1
ATOM 793 C CA . SER A 1 100 ? -0.190 15.182 -4.773 1.00 94.88 100 SER A CA 1
ATOM 794 C C . SER A 1 100 ? -0.253 14.083 -5.836 1.00 94.88 100 SER A C 1
ATOM 796 O O . SER A 1 100 ? 0.306 14.256 -6.917 1.00 94.88 100 SER A O 1
ATOM 798 N N . ILE A 1 101 ? -0.954 12.978 -5.565 1.00 95.94 101 ILE A N 1
ATOM 799 C CA . ILE A 1 1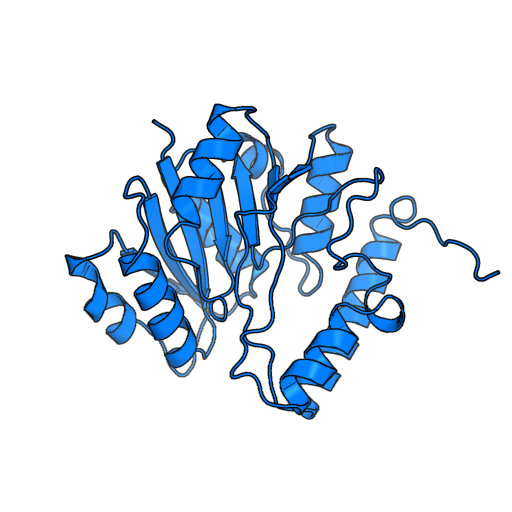01 ? -1.208 11.930 -6.563 1.00 95.94 101 ILE A CA 1
ATOM 800 C C . ILE A 1 101 ? -2.086 12.464 -7.696 1.00 95.94 101 ILE A C 1
ATOM 802 O O . ILE A 1 101 ? -1.762 12.256 -8.866 1.00 95.94 101 ILE A O 1
ATOM 806 N N . GLU A 1 102 ? -3.175 13.164 -7.367 1.00 95.19 102 GLU A N 1
ATOM 807 C CA . GLU A 1 102 ? -4.061 13.775 -8.362 1.00 95.19 102 GLU A CA 1
ATOM 808 C C . GLU A 1 102 ? -3.301 14.723 -9.291 1.00 95.19 102 GLU A C 1
ATOM 810 O O . GLU A 1 102 ? -3.433 14.609 -10.508 1.00 95.19 102 GLU A O 1
ATOM 815 N N . GLN A 1 103 ? -2.469 15.611 -8.738 1.00 94.25 103 GLN A N 1
ATOM 816 C CA . GLN A 1 103 ? -1.670 16.557 -9.521 1.00 94.25 103 GLN A CA 1
ATOM 817 C C . GLN A 1 103 ? -0.702 15.841 -10.474 1.00 94.25 103 GLN A C 1
ATOM 819 O O . GLN A 1 103 ? -0.645 16.159 -11.662 1.00 94.25 103 GLN A O 1
ATOM 824 N N . GLU A 1 104 ? 0.016 14.824 -9.994 1.00 94.75 104 GLU A N 1
ATOM 825 C CA . GLU A 1 104 ? 0.951 14.051 -10.822 1.00 94.75 104 GLU A CA 1
ATOM 826 C C . GLU A 1 104 ? 0.255 13.308 -11.973 1.00 94.75 104 GLU A C 1
ATOM 828 O O . GLU A 1 104 ? 0.806 13.213 -13.077 1.00 94.75 104 GLU A O 1
ATOM 833 N N . LEU A 1 105 ? -0.953 12.788 -11.726 1.00 94.50 105 LEU A N 1
ATOM 834 C CA . LEU A 1 105 ? -1.767 12.092 -12.725 1.00 94.50 105 LEU A CA 1
ATOM 835 C C . LEU A 1 105 ? -2.446 13.047 -13.710 1.00 94.50 105 LEU A C 1
ATOM 837 O O . LEU A 1 105 ? -2.611 12.680 -14.870 1.00 94.50 105 LEU A O 1
ATOM 841 N N . GLN A 1 106 ? -2.813 14.257 -13.280 1.00 93.19 106 GLN A N 1
ATOM 842 C CA . GLN A 1 106 ? -3.338 15.302 -14.163 1.00 93.19 106 GLN A CA 1
ATOM 843 C C . GLN A 1 106 ? -2.266 15.808 -15.131 1.00 93.19 106 GLN A C 1
ATOM 845 O O . GLN A 1 106 ? -2.546 15.977 -16.315 1.00 93.19 106 GLN A O 1
ATOM 850 N N . VAL A 1 107 ? -1.037 16.007 -14.645 1.00 92.88 107 VAL A N 1
ATOM 851 C CA . VAL A 1 107 ? 0.091 16.445 -15.481 1.00 92.88 107 VAL A CA 1
ATOM 852 C C . VAL A 1 107 ? 0.487 15.365 -16.485 1.00 92.88 107 VAL A C 1
ATOM 854 O O . VAL A 1 107 ? 0.736 15.658 -17.652 1.00 92.88 107 VAL A O 1
ATOM 857 N N . SER A 1 108 ? 0.580 14.108 -16.043 1.00 91.44 108 SER A N 1
ATOM 858 C CA . SER A 1 108 ? 0.967 13.002 -16.917 1.00 91.44 108 SER A CA 1
ATOM 859 C C . SER A 1 108 ? 0.360 11.680 -16.429 1.00 91.44 108 SER A C 1
ATOM 861 O O . SER A 1 108 ? 0.906 11.029 -15.532 1.00 91.44 108 SER A O 1
ATOM 863 N N . PRO A 1 109 ? -0.762 11.232 -17.015 1.00 91.62 109 PRO A N 1
ATOM 864 C CA . PRO A 1 109 ? -1.362 9.955 -16.657 1.00 91.62 109 PRO A CA 1
ATOM 865 C C . PRO A 1 109 ? -0.359 8.802 -16.785 1.00 91.62 109 PRO A C 1
ATOM 867 O O . PRO A 1 109 ? 0.402 8.717 -17.748 1.00 91.62 109 PRO A O 1
ATOM 870 N N . THR A 1 110 ? -0.360 7.892 -15.813 1.00 92.44 110 THR A N 1
ATOM 871 C CA . THR A 1 110 ? 0.526 6.718 -15.803 1.00 92.44 110 THR A CA 1
ATOM 872 C C . THR A 1 110 ? -0.229 5.473 -15.395 1.00 92.44 110 THR A C 1
ATOM 874 O O . THR A 1 110 ? -1.248 5.551 -14.709 1.00 92.44 110 THR A O 1
ATOM 877 N N . ILE A 1 111 ? 0.274 4.313 -15.802 1.00 94.44 111 ILE A N 1
ATOM 878 C CA . ILE A 1 111 ? -0.348 3.035 -15.466 1.00 94.44 111 ILE A CA 1
ATOM 879 C C . ILE A 1 111 ? -0.083 2.676 -14.015 1.00 94.44 111 ILE A C 1
ATOM 881 O O . ILE A 1 111 ? -1.026 2.357 -13.299 1.00 94.44 111 ILE A O 1
ATOM 885 N N . ALA A 1 112 ? 1.169 2.769 -13.575 1.00 94.75 112 ALA A N 1
ATOM 886 C CA . ALA A 1 112 ? 1.554 2.497 -12.202 1.00 94.75 112 ALA A CA 1
ATOM 887 C C . ALA A 1 112 ? 2.442 3.610 -11.646 1.00 94.75 112 ALA A C 1
ATOM 889 O O . ALA A 1 112 ? 3.170 4.292 -12.381 1.00 94.75 112 ALA A O 1
ATOM 890 N N . PHE A 1 113 ? 2.378 3.787 -10.333 1.00 94.25 113 PHE A N 1
ATOM 891 C CA . PHE A 1 113 ? 3.207 4.729 -9.605 1.00 94.25 113 PHE A CA 1
ATOM 892 C C . PHE A 1 113 ? 3.459 4.284 -8.166 1.00 94.25 113 PHE A C 1
ATOM 894 O O . PHE A 1 113 ? 2.870 3.332 -7.657 1.00 94.25 113 PHE A O 1
ATOM 901 N N . GLY A 1 114 ? 4.354 4.995 -7.497 1.00 91.25 114 GLY A N 1
ATOM 902 C CA . GLY A 1 114 ? 4.608 4.859 -6.070 1.00 91.25 114 GLY A CA 1
ATOM 903 C C . GLY A 1 114 ? 5.427 6.038 -5.575 1.00 91.25 114 GLY A C 1
ATOM 904 O O . GLY A 1 114 ? 5.985 6.793 -6.374 1.00 91.25 114 GLY A O 1
ATOM 905 N N . GLY A 1 115 ? 5.510 6.191 -4.261 1.00 88.12 115 GLY A N 1
ATOM 906 C CA . GLY A 1 115 ? 6.287 7.255 -3.636 1.00 88.12 115 GLY A CA 1
ATOM 907 C C . GLY A 1 115 ? 7.181 6.745 -2.509 1.00 88.12 115 GLY A C 1
ATOM 908 O O . GLY A 1 115 ? 7.146 5.560 -2.158 1.00 88.12 115 GLY A O 1
ATOM 909 N N . PRO A 1 116 ? 8.035 7.614 -1.953 1.00 84.81 116 PRO A N 1
ATOM 910 C CA . PRO A 1 116 ? 9.058 7.191 -1.006 1.00 84.81 116 PRO A CA 1
ATOM 911 C C . PRO A 1 116 ? 8.477 6.907 0.387 1.00 84.81 116 PRO A C 1
ATOM 913 O O . PRO A 1 116 ? 7.519 7.555 0.815 1.00 84.81 116 PRO A O 1
ATOM 916 N N . ASP A 1 117 ? 9.103 5.989 1.130 1.00 81.62 117 ASP A N 1
ATOM 917 C CA . ASP A 1 117 ? 8.931 5.908 2.580 1.00 81.62 117 ASP A CA 1
ATOM 918 C C . ASP A 1 117 ? 9.889 6.875 3.286 1.00 81.62 117 ASP A C 1
ATOM 920 O O . ASP A 1 117 ? 11.069 6.992 2.949 1.00 81.62 117 ASP A O 1
ATOM 924 N N . ARG A 1 118 ? 9.376 7.586 4.289 1.00 78.81 118 ARG A N 1
ATOM 925 C CA . ARG A 1 118 ? 10.151 8.458 5.172 1.00 78.81 118 ARG A CA 1
ATOM 926 C C . ARG A 1 118 ? 10.104 7.922 6.599 1.00 78.81 118 ARG A C 1
ATOM 928 O O . ARG A 1 118 ? 9.114 7.340 7.043 1.00 78.81 118 ARG A O 1
ATOM 935 N N . ALA A 1 119 ? 11.176 8.158 7.348 1.00 66.44 119 ALA A N 1
ATOM 936 C CA . ALA A 1 119 ? 11.188 7.921 8.785 1.00 66.44 119 ALA A CA 1
ATOM 937 C C . ALA A 1 119 ? 10.600 9.139 9.511 1.00 66.44 119 ALA A C 1
ATOM 939 O O . ALA A 1 119 ? 11.050 10.264 9.287 1.00 66.44 119 ALA A O 1
ATOM 940 N N . HIS A 1 120 ? 9.616 8.934 10.390 1.00 59.44 120 HIS A N 1
ATOM 941 C CA . HIS A 1 120 ? 9.099 10.022 11.217 1.00 59.44 120 HIS A CA 1
ATOM 942 C C . HIS A 1 120 ? 10.153 10.441 12.257 1.00 59.44 120 HIS A C 1
ATOM 944 O O . HIS A 1 120 ? 10.909 9.612 12.771 1.00 59.44 120 HIS A O 1
ATOM 950 N N . LYS A 1 121 ? 10.217 11.734 12.601 1.00 54.12 121 LYS A N 1
ATOM 951 C CA . LYS A 1 121 ? 11.250 12.269 13.513 1.00 54.12 121 LYS A CA 1
ATOM 952 C C . LYS A 1 121 ? 11.199 11.642 14.914 1.00 54.12 121 LYS A C 1
ATOM 954 O O . LYS A 1 121 ? 12.257 11.446 15.516 1.00 54.12 121 LYS A O 1
ATOM 959 N N . SER A 1 122 ? 10.000 11.266 15.375 1.00 55.12 122 SER A N 1
ATOM 960 C CA . SER A 1 122 ? 9.755 10.601 16.667 1.00 55.12 122 SER A CA 1
ATOM 961 C C . SER A 1 122 ? 10.169 9.125 16.715 1.00 55.12 122 SER A C 1
ATOM 963 O O . SER A 1 122 ? 9.999 8.478 17.744 1.00 55.12 122 SER A O 1
ATOM 965 N N . PHE A 1 123 ? 10.705 8.570 15.624 1.00 57.94 123 PHE A N 1
ATOM 966 C CA . PHE A 1 123 ? 11.175 7.189 15.613 1.00 57.94 123 PHE A CA 1
ATOM 967 C C . PHE A 1 123 ? 12.382 7.004 16.540 1.00 57.94 123 PHE A C 1
ATOM 969 O O . PHE A 1 123 ? 13.311 7.824 16.551 1.00 57.94 123 PHE A O 1
ATOM 976 N N . THR A 1 124 ? 12.381 5.898 17.287 1.00 60.75 124 THR A N 1
ATOM 977 C CA . THR A 1 124 ? 13.485 5.512 18.173 1.00 60.75 124 THR A CA 1
ATOM 978 C C . THR A 1 124 ? 14.767 5.277 17.372 1.00 60.75 124 THR A C 1
ATOM 980 O O . THR A 1 124 ? 14.735 5.016 16.165 1.00 60.75 124 THR A O 1
ATOM 983 N N . THR A 1 125 ? 15.925 5.328 18.032 1.00 64.69 125 THR A N 1
ATOM 984 C CA . THR A 1 125 ? 17.223 5.045 17.392 1.00 64.69 125 THR A CA 1
ATOM 985 C C . THR A 1 125 ? 17.233 3.674 16.707 1.00 64.69 125 THR A C 1
ATOM 987 O O . THR A 1 125 ? 17.746 3.540 15.599 1.00 64.69 125 THR A O 1
ATOM 990 N N . ILE A 1 126 ? 16.563 2.678 17.298 1.00 59.75 126 ILE A N 1
ATOM 991 C C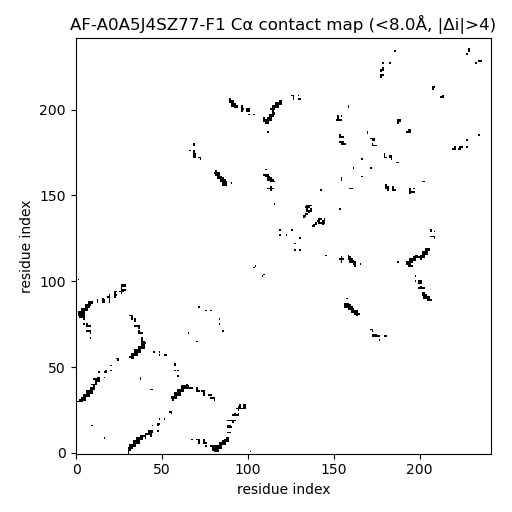A . ILE A 1 126 ? 16.401 1.339 16.714 1.00 59.75 126 ILE A CA 1
ATOM 992 C C . ILE A 1 126 ? 15.557 1.396 15.433 1.00 59.75 126 ILE A C 1
ATOM 994 O O . ILE A 1 126 ? 15.952 0.832 14.415 1.00 59.75 126 ILE A O 1
ATOM 998 N N . GLN A 1 127 ? 14.437 2.126 15.424 1.00 56.31 127 GLN A N 1
ATOM 999 C CA . GLN A 1 127 ? 13.627 2.302 14.212 1.00 56.31 127 GLN A CA 1
ATOM 1000 C C . GLN A 1 127 ? 14.400 3.015 13.103 1.00 56.31 127 GLN A C 1
ATOM 1002 O O . GLN A 1 127 ? 14.257 2.649 11.940 1.00 56.31 127 GLN A O 1
ATOM 1007 N N . LYS A 1 128 ? 15.246 3.992 13.446 1.00 61.12 128 LYS A N 1
ATOM 1008 C CA . LYS A 1 128 ? 16.126 4.695 12.497 1.00 61.12 128 LYS A CA 1
ATOM 1009 C C . LYS A 1 128 ? 17.249 3.797 11.964 1.00 61.12 128 LYS A C 1
ATOM 1011 O O . LYS A 1 128 ? 17.594 3.905 10.788 1.00 61.12 128 LYS A O 1
ATOM 1016 N N . ALA A 1 129 ? 17.761 2.869 12.771 1.00 60.09 129 ALA A N 1
ATOM 1017 C CA . ALA A 1 129 ? 18.745 1.876 12.342 1.00 60.09 129 ALA A CA 1
ATOM 1018 C C . ALA A 1 129 ? 18.127 0.793 11.434 1.00 60.09 129 ALA A C 1
ATOM 1020 O O . ALA A 1 129 ? 18.683 0.486 10.383 1.00 60.09 129 ALA A O 1
ATOM 1021 N N . ILE A 1 130 ? 16.940 0.271 11.772 1.00 62.62 130 ILE A N 1
ATOM 1022 C CA . ILE A 1 130 ? 16.186 -0.685 10.936 1.00 62.62 130 ILE A CA 1
ATOM 1023 C C . ILE A 1 130 ? 15.733 -0.002 9.636 1.00 62.62 130 ILE A C 1
ATOM 1025 O O . ILE A 1 130 ? 15.943 -0.530 8.546 1.00 62.62 130 ILE A O 1
ATOM 1029 N N . ASN A 1 131 ? 15.160 1.201 9.767 1.00 60.47 131 ASN A N 1
ATOM 1030 C CA . ASN A 1 131 ? 15.349 2.377 8.916 1.00 60.47 131 ASN A CA 1
ATOM 1031 C C . ASN A 1 131 ? 16.317 2.210 7.741 1.00 60.47 131 ASN A C 1
ATOM 1033 O O . ASN A 1 131 ? 16.003 1.692 6.666 1.00 60.47 131 ASN A O 1
ATOM 1037 N N . TYR A 1 132 ? 17.530 2.649 8.075 1.00 61.81 132 TYR A N 1
ATOM 1038 C CA . TYR A 1 132 ? 18.734 2.644 7.281 1.00 61.81 132 TYR A CA 1
ATOM 1039 C C . TYR A 1 132 ? 19.078 1.258 6.752 1.00 61.81 132 TYR A C 1
ATOM 1041 O O . TYR A 1 132 ? 19.350 1.133 5.566 1.00 61.81 132 TYR A O 1
ATOM 1049 N N . SER A 1 133 ? 19.002 0.218 7.586 1.00 59.56 133 SER A N 1
ATOM 1050 C CA . SER A 1 133 ? 19.279 -1.158 7.180 1.00 59.56 133 SER A CA 1
ATOM 1051 C C . SER A 1 133 ? 18.405 -1.554 5.993 1.00 59.56 133 SER A C 1
ATOM 1053 O O . SER A 1 133 ? 18.951 -1.903 4.958 1.00 59.56 133 SER A O 1
ATOM 1055 N N . MET A 1 134 ? 17.081 -1.376 6.057 1.00 56.88 134 MET A N 1
ATOM 1056 C CA . MET A 1 134 ? 16.134 -1.735 4.987 1.00 56.88 134 MET A CA 1
ATOM 1057 C C . MET A 1 134 ? 16.191 -0.845 3.738 1.00 56.88 134 MET A C 1
ATOM 1059 O O . MET A 1 134 ? 15.741 -1.268 2.674 1.00 56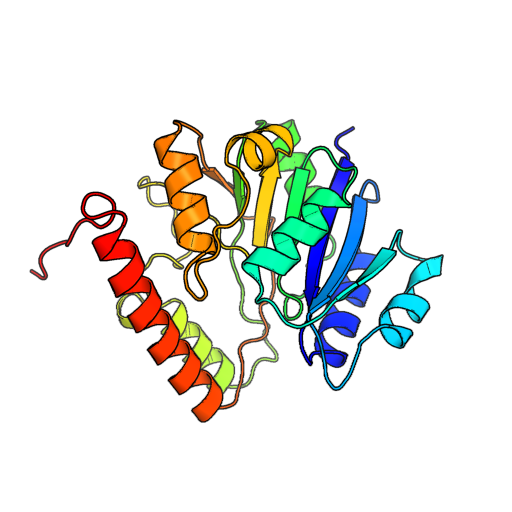.88 134 MET A O 1
ATOM 1063 N N . THR A 1 135 ? 16.696 0.380 3.840 1.00 54.88 135 THR A N 1
ATOM 1064 C CA . THR A 1 135 ? 16.919 1.270 2.682 1.00 54.88 135 THR A CA 1
ATOM 1065 C C . THR A 1 135 ? 18.351 1.196 2.157 1.00 54.88 135 THR A C 1
ATOM 1067 O O . THR A 1 135 ? 18.651 1.759 1.106 1.00 54.88 135 THR A O 1
ATOM 1070 N N . SER A 1 136 ? 19.243 0.519 2.884 1.00 54.53 136 SER A N 1
ATOM 1071 C CA . SER A 1 136 ? 20.647 0.373 2.535 1.00 54.53 136 SER A CA 1
ATOM 1072 C C . SER A 1 136 ? 20.806 -0.565 1.350 1.00 54.53 136 SER A C 1
ATOM 1074 O O . SER A 1 136 ? 20.107 -1.572 1.192 1.00 54.53 136 SER A O 1
ATOM 1076 N N . PHE A 1 137 ? 21.805 -0.237 0.540 1.00 47.00 137 PHE A N 1
ATOM 1077 C CA . PHE A 1 137 ? 22.252 -1.057 -0.569 1.00 47.00 137 PHE A CA 1
ATOM 1078 C C . PHE A 1 137 ? 22.577 -2.495 -0.138 1.00 47.00 137 PHE A C 1
ATOM 1080 O O . PHE A 1 137 ? 22.252 -3.435 -0.858 1.00 47.00 137 PHE A O 1
ATOM 1087 N N . PHE A 1 138 ? 23.140 -2.674 1.058 1.00 44.41 138 PHE A N 1
ATOM 1088 C CA . PHE A 1 138 ? 23.628 -3.972 1.523 1.00 44.41 138 PHE A CA 1
ATOM 1089 C C . PHE A 1 138 ? 22.528 -4.992 1.844 1.00 44.41 138 PHE A C 1
ATOM 1091 O O . PHE A 1 138 ? 22.795 -6.187 1.789 1.00 44.41 138 PHE A O 1
ATOM 1098 N N . THR A 1 139 ? 21.294 -4.567 2.141 1.00 47.47 139 THR A N 1
ATOM 1099 C CA . THR A 1 139 ? 20.219 -5.508 2.525 1.00 47.47 139 THR A CA 1
ATOM 1100 C C . THR A 1 139 ? 19.137 -5.652 1.459 1.00 47.47 139 THR A C 1
ATOM 1102 O O . THR A 1 139 ? 18.655 -6.756 1.218 1.00 47.47 139 THR A O 1
ATOM 1105 N N . THR A 1 140 ? 18.766 -4.559 0.781 1.00 45.69 140 THR A N 1
ATOM 1106 C CA . THR A 1 140 ? 17.700 -4.557 -0.237 1.00 45.69 140 THR A CA 1
ATOM 1107 C C . THR A 1 140 ? 18.219 -4.304 -1.647 1.00 45.69 140 THR A C 1
ATOM 1109 O O . THR A 1 140 ? 17.427 -4.117 -2.568 1.00 45.69 140 THR A O 1
ATOM 1112 N N . GLY A 1 141 ? 19.543 -4.281 -1.842 1.00 47.28 141 GLY A N 1
ATOM 1113 C CA . GLY A 1 141 ? 20.165 -4.059 -3.151 1.00 47.28 141 GLY A CA 1
ATOM 1114 C C . GLY A 1 141 ? 19.964 -2.645 -3.700 1.00 47.28 141 GLY A C 1
ATOM 1115 O O . GLY A 1 141 ? 20.145 -2.418 -4.892 1.00 47.28 141 GLY A O 1
ATOM 1116 N N . GLY A 1 142 ? 19.541 -1.690 -2.863 1.00 48.75 142 GLY A N 1
ATOM 1117 C CA . GLY A 1 142 ? 19.230 -0.323 -3.287 1.00 48.75 142 GLY A CA 1
ATOM 1118 C C . GLY A 1 142 ? 17.881 -0.173 -4.001 1.00 48.75 142 GLY A C 1
ATOM 1119 O O . GLY A 1 142 ? 17.571 0.927 -4.446 1.00 48.75 142 GLY A O 1
ATOM 1120 N N . ILE A 1 143 ? 17.057 -1.229 -4.059 1.00 46.75 143 ILE A N 1
ATOM 1121 C CA . ILE A 1 143 ? 15.719 -1.225 -4.689 1.00 46.75 143 ILE A CA 1
ATOM 1122 C C . ILE A 1 143 ? 14.760 -0.248 -3.981 1.00 46.75 143 ILE A C 1
ATOM 1124 O O . ILE A 1 143 ? 1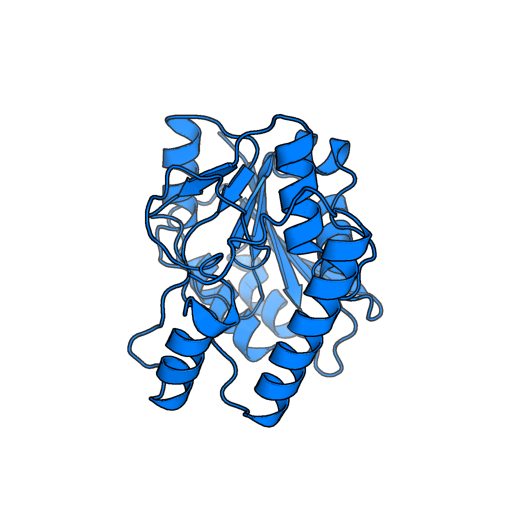3.811 0.245 -4.580 1.00 46.75 143 ILE A O 1
ATOM 1128 N N . ARG A 1 144 ? 15.016 0.064 -2.705 1.00 46.56 144 ARG A N 1
ATOM 1129 C CA . ARG A 1 144 ? 14.226 1.005 -1.891 1.00 46.56 144 ARG A CA 1
ATOM 1130 C C . ARG A 1 144 ? 14.809 2.423 -1.801 1.00 46.56 144 ARG A C 1
ATOM 1132 O O . ARG A 1 144 ? 14.243 3.264 -1.116 1.00 46.56 144 ARG A O 1
ATOM 1139 N N . GLY A 1 145 ? 15.955 2.702 -2.428 1.00 41.56 145 GLY A N 1
ATOM 1140 C CA . GLY A 1 145 ? 16.658 3.980 -2.277 1.00 41.56 145 GLY A CA 1
ATOM 1141 C C . GLY A 1 145 ? 16.060 5.094 -3.141 1.00 41.56 145 GLY A C 1
ATOM 1142 O O . GLY A 1 145 ? 16.097 5.002 -4.362 1.00 41.56 145 GLY A O 1
ATOM 1143 N N . GLY A 1 146 ? 15.583 6.174 -2.512 1.00 42.59 146 GLY A N 1
ATOM 1144 C CA . GLY A 1 146 ? 14.934 7.342 -3.133 1.00 42.59 146 GLY A CA 1
ATOM 1145 C C . GLY A 1 146 ? 15.809 8.243 -4.020 1.00 42.59 146 GLY A C 1
ATOM 1146 O O . GLY A 1 146 ? 15.651 9.461 -3.995 1.00 42.59 146 GLY A O 1
ATOM 1147 N N . LYS A 1 147 ? 16.743 7.689 -4.800 1.00 40.06 147 LYS A N 1
ATOM 1148 C CA . LYS A 1 147 ? 17.440 8.446 -5.848 1.00 40.06 147 LYS A CA 1
ATOM 1149 C C . LYS A 1 147 ? 16.762 8.199 -7.191 1.00 40.06 147 LYS A C 1
ATOM 1151 O O . LYS A 1 147 ? 16.567 7.048 -7.568 1.00 40.06 147 LYS A O 1
ATOM 1156 N N . LYS A 1 148 ? 16.504 9.285 -7.937 1.00 42.00 148 LYS A N 1
ATOM 1157 C CA . LYS A 1 148 ? 16.316 9.277 -9.397 1.00 42.00 148 LYS A CA 1
ATOM 1158 C C . LYS A 1 148 ? 17.478 8.499 -10.024 1.00 42.00 148 LYS A C 1
ATOM 1160 O O . LYS A 1 148 ? 18.533 9.064 -10.295 1.00 42.00 148 LYS A O 1
ATOM 1165 N N . LYS A 1 149 ? 17.324 7.197 -10.223 1.00 40.88 149 LYS A N 1
ATOM 1166 C CA . LYS A 1 149 ? 18.102 6.476 -11.223 1.00 40.88 149 LYS A CA 1
ATOM 1167 C C . LYS A 1 149 ? 17.195 6.301 -12.424 1.00 40.88 149 LYS A C 1
ATOM 1169 O O . LYS A 1 149 ? 16.044 5.912 -12.273 1.00 40.88 149 LYS A O 1
ATOM 1174 N N . MET A 1 150 ? 17.744 6.574 -13.603 1.00 41.72 150 MET A N 1
ATOM 1175 C CA . MET A 1 150 ? 17.139 6.316 -14.915 1.00 41.72 150 MET A CA 1
ATOM 1176 C C . MET A 1 150 ? 16.808 4.828 -15.160 1.00 41.72 150 MET A C 1
ATOM 1178 O O . MET A 1 150 ? 16.281 4.487 -16.211 1.00 41.72 150 MET A O 1
ATOM 1182 N N . ASP A 1 151 ? 17.074 3.947 -14.193 1.00 46.75 151 ASP A N 1
ATOM 1183 C CA . ASP A 1 151 ? 16.801 2.520 -14.258 1.00 46.75 151 ASP A CA 1
ATOM 1184 C C . ASP A 1 151 ? 15.491 2.226 -13.509 1.00 46.75 151 ASP A C 1
ATOM 1186 O O . ASP A 1 151 ? 15.492 2.099 -12.290 1.00 46.75 151 ASP A O 1
ATOM 1190 N N . THR A 1 152 ? 14.386 2.152 -14.255 1.00 59.41 152 THR A N 1
ATOM 1191 C CA . THR A 1 152 ? 13.117 1.459 -13.941 1.00 59.41 152 THR A CA 1
ATOM 1192 C C . THR A 1 152 ? 12.671 1.444 -12.464 1.00 59.41 152 THR A C 1
ATOM 1194 O O . THR A 1 152 ? 13.162 0.660 -11.652 1.00 59.41 152 THR A O 1
ATOM 1197 N N . PHE A 1 153 ? 11.671 2.259 -12.114 1.00 72.62 153 PHE A N 1
ATOM 1198 C CA . PHE A 1 153 ? 11.078 2.277 -10.773 1.00 72.62 153 PHE A CA 1
ATOM 1199 C C . PHE A 1 153 ? 10.134 1.082 -10.550 1.00 72.62 153 PHE A C 1
ATOM 1201 O O . PHE A 1 153 ? 9.235 0.839 -11.351 1.00 72.62 153 PHE A O 1
ATOM 1208 N N . TYR A 1 154 ? 10.309 0.366 -9.436 1.00 78.12 154 TYR A N 1
ATOM 1209 C CA . TYR A 1 154 ? 9.443 -0.743 -9.028 1.00 78.12 154 TYR A CA 1
ATOM 1210 C C . TYR A 1 154 ? 8.600 -0.299 -7.829 1.00 78.12 154 TYR A C 1
ATOM 1212 O O . TYR A 1 154 ? 9.129 -0.255 -6.711 1.00 78.12 154 TYR A O 1
ATOM 1220 N N . PRO A 1 155 ? 7.312 0.033 -8.020 1.00 78.25 155 PRO A N 1
ATOM 1221 C CA . PRO A 1 155 ? 6.459 0.400 -6.904 1.00 78.25 155 PRO A CA 1
ATOM 1222 C C . PRO A 1 155 ? 6.323 -0.771 -5.925 1.00 78.25 155 PRO A C 1
ATOM 1224 O O . PRO A 1 155 ? 6.472 -1.945 -6.278 1.00 78.25 155 PRO A O 1
ATOM 1227 N N . ARG A 1 156 ? 6.094 -0.437 -4.657 1.00 85.88 156 ARG A N 1
ATOM 1228 C CA . ARG A 1 156 ? 6.009 -1.398 -3.555 1.00 85.88 156 ARG A CA 1
ATOM 1229 C C . ARG A 1 156 ? 4.636 -1.302 -2.928 1.00 85.88 156 ARG A C 1
ATOM 1231 O O . ARG A 1 156 ? 4.124 -0.206 -2.740 1.00 85.88 156 ARG A O 1
ATOM 1238 N N . SER A 1 157 ? 4.075 -2.438 -2.539 1.00 84.81 157 SER A N 1
ATOM 1239 C CA . SER A 1 157 ? 2.672 -2.529 -2.127 1.00 84.81 157 SER A CA 1
ATOM 1240 C C . SER A 1 157 ? 2.306 -1.772 -0.844 1.00 84.81 157 SER A C 1
ATOM 1242 O O . SER A 1 157 ? 1.124 -1.691 -0.536 1.00 84.81 157 SER A O 1
ATOM 1244 N N . PHE A 1 158 ? 3.288 -1.241 -0.105 1.00 87.50 158 PHE A N 1
ATOM 1245 C CA . PHE A 1 158 ? 3.046 -0.357 1.040 1.00 87.50 158 PHE A CA 1
ATOM 1246 C C . PHE A 1 158 ? 2.630 1.063 0.618 1.00 87.50 158 PHE A C 1
ATOM 1248 O O . PHE A 1 158 ? 2.098 1.803 1.436 1.00 87.50 158 PHE A O 1
ATOM 1255 N N . ASN A 1 159 ? 2.942 1.458 -0.622 1.00 93.81 159 ASN A N 1
ATOM 1256 C CA . ASN A 1 159 ? 2.621 2.751 -1.223 1.00 93.81 159 ASN A CA 1
ATOM 1257 C C . ASN A 1 159 ? 2.695 2.628 -2.755 1.00 93.81 159 ASN A C 1
ATOM 1259 O O . ASN A 1 159 ? 3.656 3.076 -3.394 1.00 93.81 159 ASN A O 1
ATOM 1263 N N . MET A 1 160 ? 1.710 1.944 -3.337 1.00 95.50 160 MET A N 1
ATOM 1264 C CA . MET A 1 160 ? 1.636 1.696 -4.779 1.00 95.50 160 MET A CA 1
ATOM 1265 C C . MET A 1 160 ? 0.290 2.130 -5.329 1.00 95.50 160 MET A C 1
ATOM 1267 O O . MET A 1 160 ? -0.744 1.686 -4.843 1.00 95.50 160 MET A O 1
ATOM 1271 N N . GLY A 1 161 ? 0.323 2.906 -6.404 1.00 97.25 161 GLY A N 1
ATOM 1272 C CA . GLY A 1 161 ? -0.843 3.216 -7.210 1.00 97.25 161 GLY A CA 1
ATOM 1273 C C . GLY A 1 161 ? -0.830 2.485 -8.544 1.00 97.25 161 GLY A C 1
ATOM 1274 O O . GLY A 1 161 ? 0.227 2.328 -9.158 1.00 97.25 161 GLY A O 1
ATOM 1275 N N . ILE A 1 162 ? -1.995 2.053 -9.018 1.00 97.50 162 ILE A N 1
ATOM 1276 C CA . ILE A 1 162 ? -2.136 1.441 -10.340 1.00 97.50 162 ILE A CA 1
ATOM 1277 C C . ILE A 1 162 ? -3.535 1.631 -10.920 1.00 97.50 162 ILE A C 1
ATOM 1279 O O . ILE A 1 162 ? -4.536 1.529 -10.214 1.00 97.50 162 ILE A O 1
ATOM 1283 N N . ARG A 1 163 ? -3.606 1.884 -12.228 1.00 97.44 163 ARG A N 1
ATOM 1284 C CA . ARG A 1 163 ? -4.861 1.980 -12.972 1.00 97.44 163 ARG A CA 1
ATOM 1285 C C . ARG A 1 163 ? -5.605 0.646 -12.911 1.00 97.44 163 ARG A C 1
ATOM 1287 O O . ARG A 1 163 ? -5.039 -0.404 -13.223 1.00 97.44 163 ARG A O 1
ATOM 1294 N N . ARG A 1 164 ? -6.888 0.694 -12.557 1.00 97.88 164 ARG A N 1
ATOM 1295 C CA . ARG A 1 164 ? -7.773 -0.471 -12.395 1.00 97.88 164 ARG A CA 1
ATOM 1296 C C . ARG A 1 164 ? -7.705 -1.441 -13.568 1.00 97.88 164 ARG A C 1
ATOM 1298 O O . ARG A 1 164 ? -7.589 -2.645 -13.365 1.00 97.88 164 ARG A O 1
ATOM 1305 N N . GLU A 1 165 ? -7.803 -0.921 -14.787 1.00 97.06 165 GLU A N 1
ATOM 1306 C CA . GLU A 1 165 ? -7.825 -1.727 -16.014 1.00 97.06 165 GLU A CA 1
ATOM 1307 C C . GLU A 1 165 ? -6.535 -2.533 -16.173 1.00 97.06 165 GLU A C 1
ATOM 1309 O O . GLU A 1 165 ? -6.590 -3.736 -16.409 1.00 97.06 165 GLU A O 1
ATOM 1314 N N . ALA A 1 166 ? -5.380 -1.900 -15.944 1.00 96.75 166 ALA A N 1
ATOM 1315 C CA . ALA A 1 166 ? -4.089 -2.575 -15.990 1.00 96.75 166 ALA A CA 1
ATOM 1316 C C . ALA A 1 166 ? -3.948 -3.604 -14.862 1.00 96.75 166 ALA A C 1
ATOM 1318 O O . ALA A 1 166 ? -3.458 -4.704 -15.092 1.00 96.75 166 ALA A O 1
ATOM 1319 N N . TYR A 1 167 ? -4.419 -3.289 -13.652 1.00 97.69 167 TYR A N 1
ATOM 1320 C CA . TYR A 1 167 ? -4.405 -4.244 -12.544 1.00 97.69 167 TYR A CA 1
ATOM 1321 C C . TYR A 1 167 ? -5.220 -5.507 -12.855 1.00 97.69 167 TYR A C 1
ATOM 1323 O O . TYR A 1 167 ? -4.746 -6.619 -12.619 1.00 97.69 167 TYR A O 1
ATOM 1331 N N . ARG A 1 168 ? -6.421 -5.333 -13.427 1.00 96.56 168 ARG A N 1
ATOM 1332 C CA . ARG A 1 168 ? -7.294 -6.434 -13.858 1.00 96.56 168 ARG A CA 1
ATOM 1333 C C . ARG A 1 168 ? -6.675 -7.231 -15.001 1.00 96.56 168 ARG A C 1
ATOM 1335 O O . ARG A 1 168 ? -6.638 -8.452 -14.920 1.00 96.56 168 ARG A O 1
ATOM 1342 N N . PHE A 1 169 ? -6.139 -6.551 -16.014 1.00 97.06 169 PHE A N 1
ATOM 1343 C CA . PHE A 1 169 ? -5.453 -7.187 -17.140 1.00 97.06 169 PHE A CA 1
ATOM 1344 C C . PHE A 1 169 ? -4.270 -8.051 -16.683 1.00 97.06 169 PHE A C 1
ATOM 1346 O O . PHE A 1 169 ? -4.084 -9.165 -17.161 1.00 97.06 169 PHE A O 1
ATOM 1353 N N . LEU A 1 170 ? -3.497 -7.566 -15.709 1.00 96.25 170 LEU A N 1
ATOM 1354 C CA . LEU A 1 170 ? -2.349 -8.286 -15.158 1.00 96.25 170 LEU A CA 1
ATOM 1355 C C . LEU A 1 170 ? -2.737 -9.409 -14.182 1.00 96.25 170 LEU A C 1
ATOM 1357 O O . LEU A 1 170 ? -1.847 -10.140 -13.746 1.00 96.25 170 LEU A O 1
ATOM 1361 N N . GLY A 1 171 ? -4.014 -9.546 -13.810 1.00 96.69 171 GLY A N 1
ATOM 1362 C CA . GLY A 1 171 ? -4.493 -10.565 -12.869 1.00 96.69 171 GLY A CA 1
ATOM 1363 C C . GLY A 1 171 ? -4.132 -10.305 -11.400 1.00 96.69 171 GLY A C 1
ATOM 1364 O O . GLY A 1 171 ? -4.077 -11.246 -10.614 1.00 96.69 171 GLY A O 1
ATOM 1365 N N . GLY A 1 172 ? -3.851 -9.053 -11.019 1.00 96.19 172 GLY A N 1
ATOM 1366 C CA . GLY A 1 172 ? -3.539 -8.676 -9.633 1.00 96.19 172 GLY A CA 1
ATOM 1367 C C . GLY A 1 172 ? -2.254 -9.298 -9.063 1.00 96.19 172 GLY A C 1
ATOM 1368 O O . GLY A 1 172 ? -1.359 -9.723 -9.802 1.00 96.19 172 GLY A O 1
ATOM 1369 N N . PHE A 1 173 ? -2.116 -9.315 -7.734 1.00 96.38 173 PHE A N 1
ATOM 1370 C CA . PHE A 1 173 ? -0.992 -9.961 -7.041 1.00 96.38 173 PHE A CA 1
ATOM 1371 C C . PHE A 1 173 ? -1.064 -11.484 -7.194 1.00 9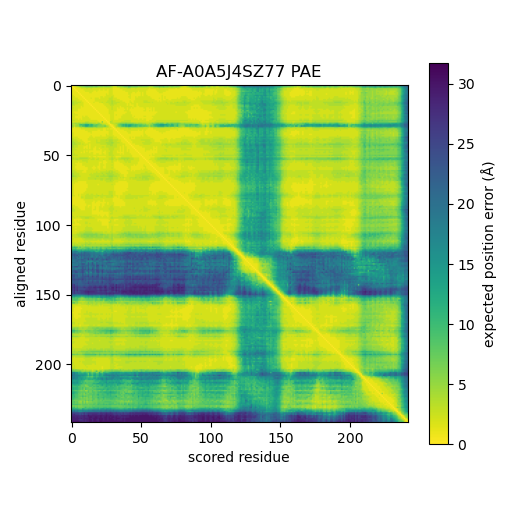6.38 173 PHE A C 1
ATOM 1373 O O . PHE A 1 173 ? -2.145 -12.063 -7.178 1.00 96.38 173 PHE A O 1
ATOM 1380 N N . SER A 1 174 ? 0.089 -12.144 -7.317 1.00 93.88 174 SER A N 1
ATOM 1381 C CA . SER A 1 174 ? 0.139 -13.609 -7.388 1.00 93.88 174 SER A CA 1
ATOM 1382 C C . SER A 1 174 ? -0.037 -14.262 -6.013 1.00 93.88 174 SER A C 1
ATOM 1384 O O . SER A 1 174 ? 0.108 -13.613 -4.977 1.00 93.88 174 SER A O 1
ATOM 1386 N N . ASP A 1 175 ? -0.254 -15.580 -5.998 1.00 89.44 175 ASP A N 1
ATOM 1387 C CA . ASP A 1 175 ? -0.343 -16.393 -4.772 1.00 89.44 175 ASP A CA 1
ATOM 1388 C C . ASP A 1 175 ? 0.995 -16.566 -4.030 1.00 89.44 175 ASP A C 1
ATOM 1390 O O . ASP A 1 175 ? 1.097 -17.328 -3.063 1.00 89.44 175 ASP A O 1
ATOM 1394 N N . MET A 1 176 ? 2.048 -15.863 -4.458 1.00 87.56 176 MET A N 1
ATOM 1395 C CA . MET A 1 176 ? 3.335 -15.881 -3.775 1.00 87.56 176 MET A CA 1
ATOM 1396 C C . MET A 1 176 ? 3.163 -15.414 -2.329 1.00 87.56 176 MET A C 1
ATOM 1398 O O . MET A 1 176 ? 2.684 -14.318 -2.055 1.00 87.56 176 MET A O 1
ATOM 1402 N N . ARG A 1 177 ? 3.598 -16.243 -1.373 1.00 79.38 177 ARG A N 1
ATOM 1403 C CA . ARG A 1 177 ? 3.507 -15.891 0.052 1.00 79.38 177 ARG A CA 1
ATOM 1404 C C . ARG A 1 177 ? 4.412 -14.712 0.424 1.00 79.38 177 ARG A C 1
ATOM 1406 O O . ARG A 1 177 ? 4.088 -13.982 1.357 1.00 79.38 177 ARG A O 1
ATOM 1413 N N . PHE A 1 178 ? 5.540 -14.567 -0.273 1.00 82.38 178 PHE A N 1
ATOM 1414 C CA . PHE A 1 178 ? 6.513 -13.495 -0.078 1.00 82.38 178 PHE A CA 1
ATOM 1415 C C . PHE A 1 178 ? 7.024 -12.995 -1.431 1.00 82.38 178 PHE A C 1
ATOM 1417 O O . PHE A 1 178 ? 7.439 -13.803 -2.264 1.00 82.38 178 PHE A O 1
ATOM 1424 N N . GLY A 1 179 ? 7.061 -11.674 -1.616 1.00 82.94 179 GLY A N 1
ATOM 1425 C CA . GLY A 1 179 ? 7.565 -11.043 -2.841 1.00 82.94 179 GLY A CA 1
ATOM 1426 C C . GLY A 1 179 ? 6.510 -10.895 -3.935 1.00 82.94 179 GLY A C 1
ATOM 1427 O O . GLY A 1 179 ? 6.860 -10.643 -5.085 1.00 82.94 179 GLY A O 1
ATOM 1428 N N . GLU A 1 180 ? 5.234 -11.038 -3.581 1.00 89.50 180 GLU A N 1
ATOM 1429 C CA . GLU A 1 180 ? 4.091 -10.833 -4.465 1.00 89.50 180 GLU A CA 1
ATOM 1430 C C . GLU A 1 180 ? 4.052 -9.418 -5.053 1.00 89.50 180 GLU A C 1
ATOM 1432 O O . GLU A 1 180 ? 3.628 -9.227 -6.190 1.00 89.50 180 GLU A O 1
ATOM 1437 N N . ASP A 1 181 ? 4.534 -8.429 -4.297 1.00 86.25 181 ASP A N 1
ATOM 1438 C CA . ASP A 1 181 ? 4.609 -7.032 -4.713 1.00 86.25 181 ASP A CA 1
ATOM 1439 C C . ASP A 1 181 ? 5.679 -6.806 -5.789 1.00 86.25 181 ASP A C 1
ATOM 1441 O O . ASP A 1 181 ? 5.435 -6.125 -6.782 1.00 86.25 181 ASP A O 1
ATOM 1445 N N . ILE A 1 182 ? 6.848 -7.429 -5.632 1.00 86.06 182 ILE A N 1
ATOM 1446 C CA . ILE A 1 182 ? 7.926 -7.390 -6.624 1.00 86.06 182 ILE A CA 1
ATOM 1447 C C . ILE A 1 182 ? 7.530 -8.185 -7.872 1.00 86.06 182 ILE A C 1
ATOM 1449 O O . ILE A 1 182 ? 7.745 -7.706 -8.983 1.00 86.06 182 ILE A O 1
ATOM 1453 N N . ASP A 1 183 ? 6.927 -9.366 -7.705 1.00 91.44 183 ASP A N 1
ATOM 1454 C CA . ASP A 1 183 ? 6.372 -10.152 -8.811 1.00 91.44 183 ASP A CA 1
ATOM 1455 C C . ASP A 1 183 ? 5.383 -9.329 -9.641 1.00 91.44 183 ASP A C 1
ATOM 1457 O O . ASP A 1 183 ? 5.469 -9.311 -10.870 1.00 91.44 183 ASP A O 1
ATOM 1461 N N . PHE A 1 184 ? 4.477 -8.615 -8.971 1.00 93.31 184 PHE A N 1
ATOM 1462 C CA . PHE A 1 184 ? 3.516 -7.750 -9.637 1.00 93.31 184 PHE A CA 1
ATOM 1463 C C . PHE A 1 184 ? 4.202 -6.615 -10.404 1.00 93.31 184 PHE A C 1
ATOM 1465 O O . PHE A 1 184 ? 3.952 -6.445 -11.596 1.00 93.31 184 PHE A O 1
ATOM 1472 N N . SER A 1 185 ? 5.134 -5.898 -9.772 1.00 90.44 185 SER A N 1
ATOM 1473 C CA . SER A 1 185 ? 5.877 -4.813 -10.425 1.00 90.44 185 SER A CA 1
ATOM 1474 C C . SER A 1 185 ? 6.709 -5.294 -11.622 1.00 90.44 185 SER A C 1
ATOM 1476 O O . SER A 1 185 ? 6.776 -4.601 -12.635 1.00 90.44 185 SER A O 1
ATOM 1478 N N . ILE A 1 186 ? 7.287 -6.501 -11.569 1.00 88.75 186 ILE A N 1
ATOM 1479 C CA . ILE A 1 186 ? 7.956 -7.118 -12.728 1.00 88.75 186 ILE A CA 1
ATOM 1480 C C . ILE A 1 186 ? 6.956 -7.363 -13.862 1.00 88.75 186 ILE A C 1
ATOM 1482 O O . ILE A 1 186 ? 7.263 -7.066 -15.016 1.00 88.75 186 ILE A O 1
ATOM 1486 N N . ARG A 1 187 ? 5.761 -7.887 -13.561 1.00 92.69 187 ARG A N 1
ATOM 1487 C CA . ARG A 1 187 ? 4.721 -8.125 -14.575 1.00 92.69 187 ARG A CA 1
ATOM 1488 C C . ARG A 1 187 ? 4.214 -6.835 -15.209 1.00 92.69 187 ARG A C 1
ATOM 1490 O O . ARG A 1 187 ? 4.015 -6.829 -16.420 1.00 92.69 187 ARG A O 1
ATOM 1497 N N . VAL A 1 188 ? 4.070 -5.754 -14.440 1.00 91.81 188 VAL A N 1
ATOM 1498 C CA . VAL A 1 188 ? 3.738 -4.422 -14.979 1.00 91.81 188 VAL A CA 1
ATOM 1499 C C . VAL A 1 188 ? 4.755 -4.024 -16.054 1.00 91.81 188 VAL A C 1
ATOM 1501 O O . VAL A 1 188 ? 4.381 -3.747 -17.191 1.00 91.81 188 VAL A O 1
ATOM 1504 N N . LEU A 1 189 ? 6.048 -4.088 -15.732 1.00 89.25 189 LEU A N 1
ATOM 1505 C CA . LEU A 1 189 ? 7.123 -3.660 -16.632 1.00 89.25 189 LEU A CA 1
ATOM 1506 C C . LEU A 1 189 ? 7.301 -4.582 -17.844 1.00 89.25 189 LEU A C 1
ATOM 1508 O O . LEU A 1 189 ? 7.522 -4.107 -18.955 1.00 89.25 189 LEU A O 1
ATOM 1512 N N . LYS A 1 190 ? 7.170 -5.903 -17.659 1.00 89.94 190 LYS A N 1
ATOM 1513 C CA . LYS A 1 190 ? 7.241 -6.880 -18.760 1.00 89.94 190 LYS A CA 1
ATOM 1514 C C . LYS A 1 190 ? 6.122 -6.711 -19.789 1.00 89.94 190 LYS A C 1
ATOM 1516 O O . LYS A 1 190 ? 6.310 -7.106 -20.932 1.00 89.94 190 L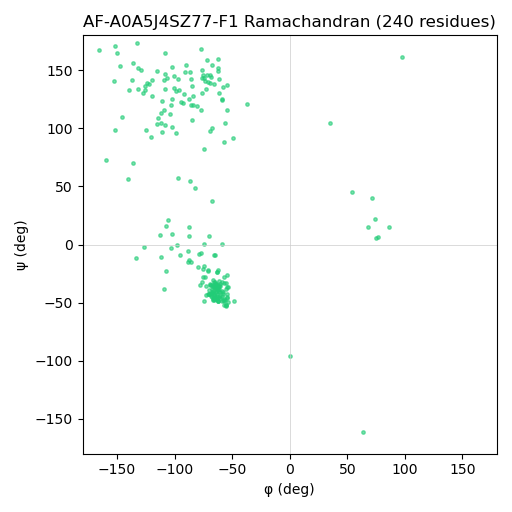YS A O 1
ATOM 1521 N N . ASN A 1 191 ? 4.996 -6.111 -19.402 1.00 91.06 191 ASN A N 1
ATOM 1522 C CA . ASN A 1 191 ? 3.903 -5.765 -20.313 1.00 91.06 191 ASN A CA 1
ATOM 1523 C C . ASN A 1 191 ? 4.084 -4.381 -20.968 1.00 91.06 191 ASN A C 1
ATOM 1525 O O . ASN A 1 191 ? 3.137 -3.830 -21.518 1.00 91.06 191 ASN A O 1
ATOM 1529 N N . GLY A 1 192 ? 5.287 -3.798 -20.905 1.00 88.19 192 GLY A N 1
ATOM 1530 C CA . GLY A 1 192 ? 5.605 -2.521 -21.550 1.00 88.19 192 GLY A CA 1
ATOM 1531 C C . GLY A 1 192 ? 5.030 -1.294 -20.840 1.00 88.19 192 GLY A C 1
ATOM 1532 O O . GLY A 1 192 ? 5.165 -0.181 -21.348 1.00 88.19 192 GLY A O 1
ATOM 1533 N N . TYR A 1 193 ? 4.408 -1.459 -19.669 1.00 89.00 193 TYR A N 1
ATOM 1534 C CA . TYR A 1 193 ? 3.897 -0.331 -18.903 1.00 89.00 193 TYR A CA 1
ATOM 1535 C C . TYR A 1 193 ? 5.022 0.421 -18.195 1.00 89.00 193 TYR A C 1
ATOM 1537 O O . TYR A 1 193 ? 5.965 -0.169 -17.667 1.00 89.00 193 TYR A O 1
ATOM 1545 N N . SER A 1 194 ? 4.885 1.744 -18.138 1.00 81.62 194 SER A N 1
ATOM 1546 C CA . SER A 1 194 ? 5.764 2.602 -17.358 1.00 81.62 194 SER A CA 1
ATOM 1547 C C . SER A 1 194 ? 5.293 2.706 -15.904 1.00 81.62 194 SER A C 1
ATOM 1549 O O . SER A 1 194 ? 4.098 2.776 -15.598 1.00 81.62 194 SER A O 1
ATOM 1551 N N . CYS A 1 195 ? 6.268 2.741 -14.998 1.00 87.50 195 CYS A N 1
ATOM 1552 C CA . CYS A 1 195 ? 6.074 3.029 -13.583 1.00 87.50 195 CYS A CA 1
ATOM 1553 C C . CYS A 1 195 ? 6.704 4.388 -13.269 1.00 87.50 195 CYS A C 1
ATOM 1555 O O . CYS A 1 195 ? 7.902 4.577 -13.495 1.00 87.50 195 CYS A O 1
ATOM 1557 N N . ARG A 1 196 ? 5.926 5.329 -12.726 1.00 90.19 196 ARG A N 1
ATOM 1558 C CA . ARG A 1 196 ? 6.434 6.651 -12.327 1.00 90.19 196 ARG A CA 1
ATOM 1559 C C . ARG A 1 196 ? 6.687 6.723 -10.823 1.00 90.19 196 ARG A C 1
ATOM 1561 O O . ARG A 1 196 ? 5.958 6.150 -10.020 1.00 90.19 196 ARG A O 1
ATOM 1568 N N . PHE A 1 197 ? 7.724 7.457 -10.441 1.00 89.06 197 PHE A N 1
ATOM 1569 C CA . PHE A 1 197 ? 7.986 7.799 -9.048 1.00 89.06 197 PHE A CA 1
ATOM 1570 C C . PHE A 1 197 ? 7.380 9.169 -8.741 1.00 89.06 197 PHE A C 1
ATOM 1572 O O . PHE A 1 197 ? 7.736 10.144 -9.402 1.00 89.06 197 PHE A O 1
ATOM 1579 N N . PHE A 1 198 ? 6.488 9.234 -7.754 1.00 92.50 198 PHE A N 1
ATOM 1580 C CA . PHE A 1 198 ? 5.827 10.460 -7.307 1.00 92.50 198 PHE A CA 1
ATOM 1581 C C . PHE A 1 198 ? 6.499 10.939 -6.010 1.00 92.50 198 PHE A C 1
ATOM 1583 O O . PHE A 1 198 ? 6.254 10.365 -4.944 1.00 92.50 198 PHE A O 1
ATOM 1590 N N . PRO A 1 199 ? 7.383 11.953 -6.067 1.00 87.94 199 PRO A N 1
ATOM 1591 C CA . PRO A 1 199 ? 8.197 12.360 -4.918 1.00 87.94 199 PRO A CA 1
ATOM 1592 C C . PRO A 1 199 ? 7.365 12.923 -3.758 1.00 87.94 199 PRO A C 1
ATOM 1594 O O . PRO A 1 199 ? 7.722 12.715 -2.594 1.00 87.94 199 PRO A O 1
ATOM 1597 N N . GLU A 1 200 ? 6.248 13.583 -4.076 1.00 91.44 200 GLU A N 1
ATOM 1598 C CA . GLU A 1 200 ? 5.347 14.190 -3.092 1.00 91.44 200 GLU A CA 1
ATOM 1599 C C . GLU A 1 200 ? 4.277 13.219 -2.560 1.00 91.44 200 GLU A C 1
ATOM 1601 O O . GLU A 1 200 ? 3.704 13.461 -1.502 1.00 91.44 200 GLU A O 1
ATOM 1606 N N . ALA A 1 201 ? 4.090 12.056 -3.197 1.00 92.50 201 ALA A N 1
ATOM 1607 C CA . ALA A 1 201 ? 3.232 10.975 -2.701 1.00 92.50 201 ALA A CA 1
ATOM 1608 C C . ALA A 1 201 ? 3.964 10.097 -1.665 1.00 92.50 201 ALA A C 1
ATOM 1610 O O . ALA A 1 201 ? 4.025 8.870 -1.776 1.00 92.50 201 ALA A O 1
ATOM 1611 N N . TRP A 1 202 ? 4.603 10.722 -0.679 1.00 91.62 202 TRP A N 1
ATOM 1612 C CA . TRP A 1 202 ? 5.420 10.038 0.322 1.00 91.62 202 TRP A CA 1
ATOM 1613 C C . TRP A 1 202 ? 4.609 9.619 1.552 1.00 91.62 202 TRP A C 1
ATOM 1615 O O . TRP A 1 202 ? 3.609 10.247 1.887 1.00 91.62 202 TRP A O 1
ATOM 1625 N N . VAL A 1 203 ? 5.063 8.578 2.256 1.00 92.12 203 VAL A N 1
ATOM 1626 C CA . VAL A 1 203 ? 4.408 8.060 3.474 1.00 92.12 203 VAL A CA 1
ATOM 1627 C C . VAL A 1 203 ? 5.399 7.917 4.623 1.00 92.12 203 VAL A C 1
ATOM 1629 O O . VAL A 1 203 ? 6.582 7.651 4.400 1.00 92.12 203 VAL A O 1
ATOM 1632 N N . TYR A 1 204 ? 4.941 8.053 5.866 1.00 88.38 204 TYR A N 1
ATOM 1633 C CA . TYR A 1 204 ? 5.709 7.603 7.025 1.00 88.38 204 TYR A CA 1
ATOM 1634 C C . TYR A 1 204 ? 5.428 6.126 7.273 1.00 88.38 204 TYR A C 1
ATOM 1636 O O . TYR A 1 204 ? 4.293 5.763 7.551 1.00 88.38 204 TYR A O 1
ATOM 1644 N N . HIS A 1 205 ? 6.451 5.275 7.219 1.00 83.44 205 HIS A N 1
ATOM 1645 C CA . HIS A 1 205 ? 6.283 3.835 7.427 1.00 83.44 205 HIS A CA 1
ATOM 1646 C C . HIS A 1 205 ? 6.781 3.451 8.822 1.00 83.44 205 HIS A C 1
ATOM 1648 O O . HIS A 1 205 ? 7.986 3.516 9.105 1.00 83.44 205 HIS A O 1
ATOM 1654 N N . LYS A 1 206 ? 5.871 3.038 9.709 1.00 78.81 206 LYS A N 1
ATOM 1655 C CA . LYS A 1 206 ? 6.230 2.562 11.047 1.00 78.81 206 LYS A CA 1
ATOM 1656 C C . LYS A 1 206 ? 6.949 1.219 10.960 1.00 78.81 206 LYS A C 1
ATOM 1658 O O . LYS A 1 206 ? 6.353 0.150 10.889 1.00 78.81 206 LYS A O 1
ATOM 1663 N N . ARG A 1 207 ? 8.281 1.267 11.008 1.00 69.44 207 ARG A N 1
ATOM 1664 C CA . ARG A 1 207 ? 9.098 0.053 11.068 1.00 69.44 207 ARG A CA 1
ATOM 1665 C C . ARG A 1 207 ? 8.929 -0.646 12.422 1.00 69.44 207 ARG A C 1
ATOM 1667 O O . ARG A 1 207 ? 8.943 -0.001 13.474 1.00 69.44 207 ARG A O 1
ATOM 1674 N N . ARG A 1 208 ? 8.836 -1.981 12.387 1.00 66.56 208 ARG A N 1
ATOM 1675 C CA . ARG A 1 208 ? 8.808 -2.832 13.587 1.00 66.56 208 ARG A CA 1
ATOM 1676 C C . ARG A 1 208 ? 10.071 -2.603 14.428 1.00 66.56 208 ARG A C 1
ATOM 1678 O O . ARG A 1 208 ? 11.169 -2.575 13.885 1.00 66.56 208 ARG A O 1
ATOM 1685 N N . THR A 1 209 ? 9.908 -2.471 15.742 1.00 54.94 209 THR A N 1
ATOM 1686 C CA . THR A 1 209 ? 10.995 -2.308 16.733 1.00 54.94 209 THR A CA 1
ATOM 1687 C C . THR A 1 209 ? 11.542 -3.632 17.270 1.00 54.94 209 THR A C 1
ATOM 1689 O O . THR A 1 209 ? 12.603 -3.655 17.883 1.00 54.94 209 THR A O 1
ATOM 1692 N N . ASP A 1 210 ? 10.826 -4.734 17.048 1.00 66.56 210 ASP A N 1
ATOM 1693 C CA . ASP A 1 210 ? 11.150 -6.060 17.575 1.00 66.56 210 ASP A CA 1
ATOM 1694 C C . ASP A 1 210 ? 12.173 -6.787 16.681 1.00 66.56 210 ASP A C 1
ATOM 1696 O O . ASP A 1 210 ? 11.907 -7.068 15.506 1.00 66.56 210 ASP A O 1
ATOM 1700 N N . LEU A 1 211 ? 13.331 -7.127 17.257 1.00 63.09 211 LEU A N 1
ATOM 1701 C CA . LEU A 1 211 ? 14.443 -7.789 16.565 1.00 63.09 211 LEU A CA 1
ATOM 1702 C C . LEU A 1 211 ? 14.098 -9.197 16.056 1.00 63.09 211 LEU A C 1
ATOM 1704 O O . LEU A 1 211 ? 14.553 -9.583 14.980 1.00 63.09 211 LEU A O 1
ATOM 1708 N N . LYS A 1 212 ? 13.260 -9.961 16.767 1.00 63.16 212 LYS A N 1
ATOM 1709 C CA . LYS A 1 212 ? 12.824 -11.302 16.340 1.00 63.16 212 LYS A CA 1
ATOM 1710 C C . LYS A 1 212 ? 11.893 -11.198 15.134 1.00 63.16 212 LYS A C 1
ATOM 1712 O O . LYS A 1 212 ? 12.031 -11.946 14.163 1.00 63.16 212 LYS A O 1
ATOM 1717 N N . LYS A 1 213 ? 10.967 -10.234 15.157 1.00 68.69 213 LYS A N 1
ATOM 1718 C CA . LYS A 1 213 ? 10.098 -9.934 14.007 1.00 68.69 213 LYS A CA 1
ATOM 1719 C C . LYS A 1 213 ? 10.906 -9.399 12.822 1.00 68.69 213 LYS A C 1
ATOM 1721 O O . LYS A 1 213 ? 10.573 -9.741 11.687 1.00 68.69 213 LYS A O 1
ATOM 1726 N N . PHE A 1 214 ? 11.958 -8.619 13.073 1.00 67.62 214 PHE A N 1
ATOM 1727 C CA . PHE A 1 214 ? 12.882 -8.142 12.043 1.00 67.62 214 PHE A CA 1
ATOM 1728 C C . PHE A 1 214 ? 13.687 -9.287 11.412 1.00 67.62 214 PHE A C 1
ATOM 1730 O O . PHE A 1 214 ? 13.698 -9.410 10.191 1.00 67.62 214 PHE A O 1
ATOM 1737 N N . PHE A 1 215 ? 14.273 -10.190 12.205 1.00 70.19 215 PHE A N 1
ATOM 1738 C CA . PHE A 1 215 ? 14.999 -11.350 11.676 1.00 70.19 215 PHE A CA 1
ATOM 1739 C C . PHE A 1 215 ? 14.098 -12.228 10.797 1.00 70.19 215 PHE A C 1
ATOM 1741 O O . PHE A 1 215 ? 14.463 -12.577 9.675 1.00 70.19 215 PHE A O 1
ATOM 1748 N N . LYS A 1 216 ? 12.866 -12.499 11.252 1.00 72.75 216 LYS A N 1
ATOM 1749 C CA . LYS A 1 216 ? 11.857 -13.211 10.453 1.00 72.75 216 LYS A CA 1
ATOM 1750 C C . LYS A 1 216 ? 11.544 -12.483 9.139 1.00 72.75 216 LYS A C 1
ATOM 1752 O O . LYS A 1 216 ? 11.390 -13.125 8.106 1.00 72.75 216 LYS A O 1
ATOM 1757 N N . GLN A 1 217 ? 11.467 -11.152 9.155 1.00 72.62 217 GLN A N 1
ATOM 1758 C CA . GLN A 1 217 ? 11.242 -10.345 7.953 1.00 72.62 217 GLN A CA 1
ATOM 1759 C C . GLN A 1 217 ? 12.412 -10.439 6.961 1.00 72.62 217 GLN A C 1
ATOM 1761 O O . GLN A 1 217 ? 12.177 -10.600 5.761 1.00 72.62 217 GLN A O 1
ATOM 1766 N N . VAL A 1 218 ? 13.655 -10.370 7.445 1.00 72.31 218 VAL A N 1
ATOM 1767 C CA . VAL A 1 218 ? 14.859 -10.517 6.610 1.00 72.31 218 VAL A CA 1
ATOM 1768 C C . VAL A 1 218 ? 14.925 -11.920 6.006 1.00 72.31 218 VAL A C 1
ATOM 1770 O O . VAL A 1 218 ? 15.092 -12.052 4.796 1.00 72.31 218 VAL A O 1
ATOM 1773 N N . HIS A 1 219 ? 14.689 -12.958 6.811 1.00 73.50 219 HIS A N 1
ATOM 1774 C CA . HIS A 1 219 ? 14.633 -14.345 6.349 1.00 73.50 219 HIS A CA 1
ATOM 1775 C C . HIS A 1 219 ? 13.575 -14.549 5.249 1.00 73.50 219 HIS A C 1
ATOM 1777 O O . HIS A 1 219 ? 13.878 -15.073 4.178 1.00 73.50 219 HIS A O 1
ATOM 1783 N N . ASN A 1 220 ? 12.353 -14.048 5.459 1.00 78.88 220 ASN A N 1
ATOM 1784 C CA . ASN A 1 220 ? 11.281 -14.122 4.461 1.00 78.88 220 ASN A CA 1
ATOM 1785 C C . ASN A 1 220 ? 11.627 -13.361 3.169 1.00 78.88 220 ASN A C 1
ATOM 1787 O O . ASN A 1 220 ? 11.262 -13.798 2.080 1.00 78.88 220 ASN A O 1
ATOM 1791 N N . SER A 1 221 ? 12.356 -12.245 3.277 1.00 73.81 221 SER A N 1
ATOM 1792 C CA . SER A 1 221 ? 12.847 -11.496 2.112 1.00 73.81 221 SER A CA 1
ATOM 1793 C C . SER A 1 221 ? 13.895 -12.292 1.323 1.00 73.81 221 SER A C 1
ATOM 1795 O O . SER A 1 221 ? 13.921 -12.221 0.095 1.00 73.81 221 SER A O 1
ATOM 1797 N N . GLY A 1 222 ? 14.726 -13.085 2.009 1.00 74.69 222 GLY A N 1
ATOM 1798 C CA . GLY A 1 222 ? 15.658 -14.027 1.385 1.00 74.69 222 GLY A CA 1
ATOM 1799 C C . GLY A 1 222 ? 14.939 -15.111 0.577 1.00 74.69 222 GLY A C 1
ATOM 1800 O O . GLY A 1 222 ? 15.254 -15.300 -0.596 1.00 74.69 222 GLY A O 1
ATOM 1801 N N . ILE A 1 223 ? 13.915 -15.747 1.161 1.00 79.38 223 ILE A N 1
ATOM 1802 C CA . ILE A 1 223 ? 13.065 -16.732 0.464 1.00 79.38 223 ILE A CA 1
ATOM 1803 C C . ILE A 1 223 ? 12.414 -16.107 -0.775 1.00 79.38 223 ILE A C 1
ATOM 1805 O O . ILE A 1 223 ? 12.486 -16.672 -1.866 1.00 79.38 223 ILE A O 1
ATOM 1809 N N . ALA A 1 224 ? 11.821 -14.916 -0.627 1.00 79.38 224 ALA A N 1
ATOM 1810 C CA . ALA A 1 224 ? 11.197 -14.197 -1.736 1.00 79.38 224 ALA A CA 1
ATOM 1811 C C . ALA A 1 224 ? 12.171 -13.996 -2.903 1.00 79.38 224 ALA A C 1
ATOM 1813 O O . ALA A 1 224 ? 11.808 -14.206 -4.057 1.00 79.38 224 ALA A O 1
ATOM 1814 N N . ARG A 1 225 ? 13.425 -13.632 -2.609 1.00 77.06 225 ARG A N 1
ATOM 1815 C CA . ARG A 1 225 ? 14.454 -13.404 -3.627 1.00 77.06 225 ARG A CA 1
ATOM 1816 C C . ARG A 1 225 ? 14.794 -14.671 -4.412 1.00 77.06 225 ARG A C 1
ATOM 1818 O O . ARG A 1 225 ? 14.956 -14.580 -5.624 1.00 77.06 225 ARG A O 1
ATOM 1825 N N . ILE A 1 226 ? 14.877 -15.826 -3.752 1.00 81.06 226 ILE A N 1
ATOM 1826 C CA . ILE A 1 226 ? 15.132 -17.115 -4.417 1.00 81.06 226 ILE A CA 1
ATOM 1827 C C . ILE A 1 226 ? 13.949 -17.493 -5.316 1.00 81.06 226 ILE A C 1
ATOM 1829 O O . ILE A 1 226 ? 14.147 -17.818 -6.485 1.00 81.06 226 ILE A O 1
ATOM 1833 N N . ASN A 1 227 ? 12.720 -17.373 -4.812 1.00 82.56 227 ASN A N 1
ATOM 1834 C CA . ASN A 1 227 ? 11.519 -17.689 -5.591 1.00 82.56 227 ASN A CA 1
ATOM 1835 C C . ASN A 1 227 ? 11.376 -16.768 -6.815 1.00 82.56 227 ASN A C 1
ATOM 1837 O O . ASN A 1 227 ? 11.072 -17.224 -7.915 1.00 82.56 227 ASN A O 1
ATOM 1841 N N . LEU A 1 228 ? 11.636 -15.468 -6.641 1.00 81.75 228 LEU A N 1
ATOM 1842 C CA . LEU A 1 228 ? 11.647 -14.498 -7.738 1.00 81.75 228 LEU A CA 1
ATOM 1843 C C . LEU A 1 228 ? 12.763 -14.789 -8.746 1.00 81.75 228 LEU A C 1
ATOM 1845 O O . LEU A 1 228 ? 12.543 -14.620 -9.941 1.00 81.75 228 LEU A O 1
ATOM 1849 N N . TYR A 1 229 ? 13.929 -15.252 -8.288 1.00 80.75 229 TYR A N 1
ATOM 1850 C CA . TYR A 1 229 ? 15.031 -15.652 -9.164 1.00 80.75 229 TYR A CA 1
ATOM 1851 C C . TYR A 1 229 ? 14.653 -16.846 -10.045 1.00 80.75 229 TYR A C 1
ATOM 1853 O O . TYR A 1 229 ? 14.847 -16.794 -11.254 1.00 80.75 229 TYR A O 1
ATOM 1861 N N . GLN A 1 230 ? 14.052 -17.884 -9.461 1.00 82.31 230 GLN A N 1
ATOM 1862 C CA . GLN A 1 230 ? 13.584 -19.048 -10.216 1.00 82.31 230 GLN A CA 1
ATOM 1863 C C . GLN A 1 230 ? 12.502 -18.669 -11.238 1.00 82.31 230 GLN A C 1
ATOM 1865 O O . GLN A 1 230 ? 12.505 -19.173 -12.357 1.00 82.31 230 GLN A O 1
ATOM 1870 N N . LYS A 1 231 ? 11.593 -17.757 -10.871 1.00 84.56 231 LYS A N 1
ATOM 1871 C CA . LYS A 1 231 ? 10.481 -17.329 -11.732 1.00 84.56 231 LYS A CA 1
ATOM 1872 C C . LYS A 1 231 ? 10.900 -16.343 -12.826 1.00 84.56 231 LYS A C 1
ATOM 1874 O O . LYS A 1 231 ? 10.345 -16.360 -13.923 1.00 84.56 231 LYS A O 1
ATOM 1879 N N . TYR A 1 232 ? 11.863 -15.468 -12.541 1.00 83.69 232 TYR A N 1
ATOM 1880 C CA . TYR A 1 232 ? 12.319 -14.419 -13.453 1.00 83.69 232 TYR A CA 1
ATOM 1881 C C . TYR A 1 232 ? 13.853 -14.310 -13.497 1.00 83.69 232 TYR A C 1
ATOM 1883 O O . TYR A 1 232 ? 14.397 -13.284 -13.064 1.00 83.69 232 TYR A O 1
ATOM 1891 N N . PRO A 1 233 ? 14.554 -15.299 -14.083 1.00 77.44 233 PRO A N 1
ATOM 1892 C CA . PRO A 1 233 ? 16.021 -15.331 -14.105 1.00 77.44 233 PRO A CA 1
ATOM 1893 C C . PRO A 1 233 ? 16.641 -14.062 -14.713 1.00 77.44 233 PRO A C 1
ATOM 1895 O O . PRO A 1 233 ? 17.605 -13.517 -14.184 1.00 77.44 233 PRO A O 1
ATOM 1898 N N . GLU A 1 234 ? 16.009 -13.531 -15.763 1.00 71.94 234 GLU A N 1
ATOM 1899 C CA . GLU A 1 234 ? 16.445 -12.342 -16.514 1.00 71.94 234 GLU A CA 1
ATOM 1900 C C . GLU A 1 234 ? 16.205 -11.003 -15.785 1.00 71.94 234 GLU A C 1
ATOM 1902 O O . GLU A 1 234 ? 16.768 -9.971 -16.149 1.00 71.94 234 GLU A O 1
ATOM 1907 N N . SER A 1 235 ? 15.330 -10.974 -14.771 1.00 61.00 235 SER A N 1
ATOM 1908 C CA . SER A 1 235 ? 14.872 -9.715 -14.149 1.00 61.00 235 SER A CA 1
ATOM 1909 C C . SER A 1 235 ? 15.858 -9.123 -13.140 1.00 61.00 235 SER A C 1
ATOM 1911 O O . SER A 1 235 ? 15.800 -7.932 -12.831 1.00 61.00 235 SER A O 1
ATOM 1913 N N . LEU A 1 236 ? 16.788 -9.934 -12.634 1.00 53.56 236 LEU A N 1
ATOM 1914 C CA . LEU A 1 236 ? 17.813 -9.506 -11.694 1.00 53.56 236 LEU A CA 1
ATOM 1915 C C . LEU A 1 236 ? 19.165 -9.542 -12.394 1.00 53.56 236 LEU A C 1
ATOM 1917 O O . LEU A 1 236 ? 19.839 -10.568 -12.423 1.00 53.56 236 LEU A O 1
ATOM 1921 N N . LYS A 1 237 ? 19.612 -8.382 -12.894 1.00 46.00 237 LYS A N 1
ATOM 1922 C CA . LYS A 1 237 ? 21.033 -8.185 -13.196 1.00 46.00 237 LYS A CA 1
ATOM 1923 C C . LYS A 1 237 ? 21.819 -8.471 -11.914 1.00 46.00 237 LYS A C 1
ATOM 1925 O O . LYS A 1 237 ? 21.864 -7.631 -11.013 1.00 46.00 237 LYS A O 1
ATOM 1930 N N . LEU A 1 238 ? 22.470 -9.631 -11.845 1.00 38.25 238 LEU A N 1
ATOM 1931 C CA . LEU A 1 238 ? 23.651 -9.839 -11.015 1.00 38.25 238 LEU A CA 1
ATOM 1932 C C . LEU A 1 238 ? 24.676 -8.797 -11.472 1.00 38.25 238 LEU A C 1
ATOM 1934 O O . LEU A 1 238 ? 25.465 -9.030 -12.386 1.00 38.25 238 LEU A O 1
ATOM 1938 N N . ARG A 1 239 ? 24.649 -7.599 -10.881 1.00 38.31 239 ARG A N 1
ATOM 1939 C CA . ARG A 1 239 ? 25.804 -6.7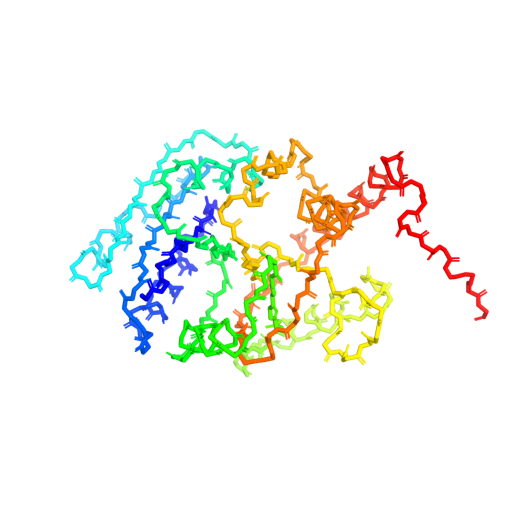14 -10.976 1.00 38.31 239 ARG A CA 1
ATOM 1940 C C . ARG A 1 239 ? 26.891 -7.417 -10.178 1.00 38.31 239 ARG A C 1
ATOM 1942 O O . ARG A 1 239 ? 26.838 -7.416 -8.951 1.00 38.31 239 ARG A O 1
ATOM 1949 N N . LYS A 1 240 ? 27.798 -8.088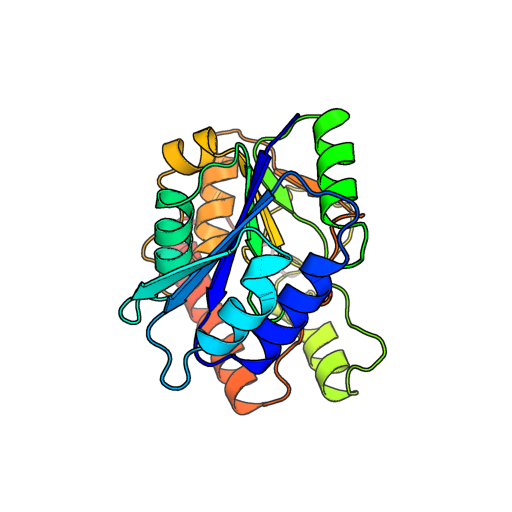 -10.902 1.00 24.75 240 LYS A N 1
ATOM 1950 C CA . LYS A 1 240 ? 29.061 -8.621 -10.386 1.00 24.75 240 LYS A CA 1
ATOM 1951 C C . LYS A 1 240 ? 29.597 -7.615 -9.371 1.00 24.75 240 LYS A C 1
ATOM 1953 O O . LYS A 1 240 ? 29.766 -6.445 -9.723 1.00 24.75 240 LYS A O 1
ATOM 1958 N N . ALA A 1 241 ? 29.795 -8.056 -8.133 1.00 26.92 241 ALA A N 1
ATOM 1959 C CA . ALA A 1 241 ? 30.612 -7.308 -7.195 1.00 26.92 241 ALA A CA 1
ATOM 1960 C C . ALA A 1 241 ? 31.963 -7.086 -7.891 1.00 26.92 241 ALA A C 1
ATOM 1962 O O . ALA A 1 241 ? 32.606 -8.052 -8.303 1.00 26.92 241 ALA A O 1
ATOM 1963 N N . ARG A 1 242 ? 32.292 -5.823 -8.157 1.00 31.38 242 ARG A N 1
ATOM 1964 C CA . ARG A 1 242 ? 33.671 -5.402 -8.374 1.00 31.38 242 ARG A CA 1
ATOM 1965 C C . ARG A 1 242 ? 34.205 -4.975 -7.023 1.00 31.38 242 ARG A C 1
ATOM 1967 O O . ARG A 1 242 ? 33.414 -4.326 -6.298 1.00 31.38 242 ARG A O 1
#

Sequence (242 aa):
MLFFSVIIPVFNRPNEIDELLQSLVQQSGSNFEIIVVEDGSTIPCKEITDKYATQLDINYYAKSNSGPGRSRNYGAEKSKGDYFIFLDSDCILPKNYIHSIEQELQVSPTIAFGGPDRAHKSFTTIQKAINYSMTSFFTTGGIRGGKKKMDTFYPRSFNMGIRREAYRFLGGFSDMRFGEDIDFSIRVLKNGYSCRFFPEAWVYHKRRTDLKKFFKQVHNSGIARINLYQKYPESLKLRKAR

Radius of gyration: 17.23 Å; Cα contacts (8 Å, |Δi|>4): 428; chains: 1; bounding box: 53×37×40 Å

Mean predicted aligned error: 8.01 Å

Solvent-accessible surface area (backbone atoms only — not comparable to full-atom values): 13120 Å² total; per-residue (Å²): 133,81,36,31,20,39,30,29,39,39,64,65,48,45,68,37,38,49,51,25,52,58,25,57,68,53,34,78,50,77,58,51,39,35,31,39,24,36,38,50,39,93,50,69,44,64,74,59,54,59,76,42,50,91,77,41,60,64,48,80,46,79,46,74,64,71,53,64,36,53,35,44,42,55,31,58,74,74,48,87,28,58,28,37,32,30,33,40,37,47,33,36,48,50,43,51,26,61,42,40,47,50,52,51,39,70,77,52,74,63,53,30,28,21,33,45,78,42,79,57,88,87,54,50,74,63,31,52,48,52,47,47,47,60,39,27,51,92,71,47,72,38,73,66,42,91,63,96,57,97,68,78,61,65,43,42,56,58,39,21,37,32,29,39,70,60,41,58,74,66,63,48,43,47,92,48,91,48,51,19,43,57,54,36,37,51,52,45,46,76,72,73,46,60,47,48,79,37,80,68,36,34,32,33,52,68,62,79,79,49,66,69,62,46,52,53,50,54,52,46,52,52,54,19,51,54,55,46,40,75,76,37,64,85,78,58,78,77,73,73,87,124

Organism: NCBI:txid433724

Foldseek 3Di:
DFAEEEEEEDAQCLPLLLQQLVLVLLAPDQRYAYEYEYQQHPDDNVVSQVVCVVRGNYDYDYDHHQADQVSRLVSLVVGDTQKYWFAYSQKHFHRHLVVLVVVVCVVPNFFKEFEAEDADPPDDPLQVVLVCQCCDCVQPVNLRDPDPDPPANQHARNTMMGGSVLCVVLVTFDSDNACSSVVSSVSCVVVVGGYYYRHNNYIHGRDDSDPVVSVVVSVSNVVNVVVCCVVCVPPDPPPDDD

pLDDT: mean 83.91, std 17.86, range [24.75, 98.81]

Nearest PDB structures (foldseek):
  5hea-assembly1_A  TM=7.040E-01  e=4.914E-14  Streptococcus parasanguinis FW213
  6h4m-assembly4_Q  TM=6.708E-01  e=1.189E-13  Staphylococcus aureus subsp. aureus N315
  6h4f-assembly2_I  TM=6.390E-01  e=8.143E-14  Staphylococcus aureus subsp. aureus N315
  6h4f-assembly4_E  TM=6.502E-01  e=2.236E-13  Staphylococcus aureus subsp. aureus N315
  6h2n-assembly1_B  TM=6.278E-01  e=2.702E-13  Staphylococcus aureus subsp. aureus N315

InterPro domains:
  IPR001173 Glycosyltransferase 2-like [PF00535] (5-168)
  IPR029044 Nucleotide-diphospho-sugar transferases [G3DSA:3.90.550.10] (3-216)
  IPR029044 Nucleotide-diphospho-sugar transferases [SSF53448] (3-237)